Protein AF-A0A1B9DTU5-F1 (afdb_monomer_lite)

Structure (mmCIF, N/CA/C/O backbone):
data_AF-A0A1B9DTU5-F1
#
_entry.id   AF-A0A1B9DTU5-F1
#
loop_
_atom_site.group_PDB
_atom_site.id
_atom_site.type_symbol
_atom_site.label_atom_id
_atom_site.label_alt_id
_atom_site.label_comp_id
_atom_site.label_asym_id
_atom_site.label_entity_id
_atom_site.label_seq_id
_atom_site.pdbx_PDB_ins_code
_atom_site.Cartn_x
_atom_site.Cartn_y
_atom_site.Cartn_z
_atom_site.occupancy
_atom_site.B_iso_or_equiv
_atom_site.auth_seq_id
_atom_site.auth_comp_id
_atom_site.auth_asym_id
_atom_site.auth_atom_id
_atom_site.pdbx_PDB_model_num
ATOM 1 N N . MET A 1 1 ? -39.759 -10.615 66.057 1.00 50.12 1 MET A N 1
ATOM 2 C CA . MET A 1 1 ? -38.589 -11.076 65.287 1.00 50.12 1 MET A CA 1
ATOM 3 C C . MET A 1 1 ? -37.684 -11.862 66.209 1.00 50.12 1 MET A C 1
ATOM 5 O O . MET A 1 1 ? -37.263 -11.325 67.228 1.00 50.12 1 MET A O 1
ATOM 9 N N . THR A 1 2 ? -37.447 -13.130 65.892 1.00 59.09 2 THR A N 1
ATOM 10 C CA . THR A 1 2 ? -36.487 -13.986 66.603 1.00 59.09 2 THR A CA 1
ATOM 11 C C . THR A 1 2 ? -35.085 -13.809 66.008 1.00 59.09 2 THR A C 1
ATOM 13 O O . THR A 1 2 ? -34.925 -13.393 64.859 1.00 59.09 2 THR A O 1
ATOM 16 N N . THR A 1 3 ? -34.045 -14.096 66.789 1.00 65.44 3 THR A N 1
ATOM 17 C CA . THR A 1 3 ? -32.628 -13.961 66.394 1.00 65.44 3 THR A CA 1
ATOM 18 C C . THR A 1 3 ? -32.279 -14.718 65.107 1.00 65.44 3 THR A C 1
ATOM 20 O O . THR A 1 3 ? -31.429 -14.271 64.338 1.00 65.44 3 THR A O 1
ATOM 23 N N . THR A 1 4 ? -32.979 -15.815 64.823 1.00 67.38 4 THR A N 1
ATOM 24 C CA . THR A 1 4 ? -32.809 -16.640 63.619 1.00 67.38 4 THR A CA 1
ATOM 25 C C . THR A 1 4 ? -33.333 -15.961 62.349 1.00 67.38 4 THR A C 1
ATOM 27 O O . THR A 1 4 ? -32.700 -16.053 61.301 1.00 67.38 4 THR A O 1
ATOM 30 N N . GLU A 1 5 ? -34.446 -15.226 62.436 1.00 67.19 5 GLU A N 1
ATOM 31 C CA . GLU A 1 5 ? -35.016 -14.462 61.311 1.00 67.19 5 GLU A CA 1
ATOM 32 C C . GLU A 1 5 ? -34.115 -13.281 60.930 1.00 67.19 5 GLU A C 1
ATOM 34 O O . GLU A 1 5 ? -33.909 -13.012 59.749 1.00 67.19 5 GLU A O 1
ATOM 39 N N . ILE A 1 6 ? -33.518 -12.620 61.931 1.00 70.50 6 ILE A N 1
ATOM 40 C CA . ILE A 1 6 ? -32.519 -11.555 61.737 1.00 70.50 6 ILE A CA 1
ATOM 41 C C . ILE A 1 6 ? -31.255 -12.115 61.070 1.00 70.50 6 ILE A C 1
ATOM 43 O O . ILE A 1 6 ? -30.719 -11.498 60.150 1.00 70.50 6 ILE A O 1
ATOM 47 N N . GLY A 1 7 ? -30.797 -13.295 61.502 1.00 66.69 7 GLY A N 1
ATOM 48 C CA . GLY A 1 7 ? -29.646 -13.982 60.910 1.00 66.69 7 GLY A CA 1
ATOM 49 C C . GLY A 1 7 ? -29.865 -14.361 59.442 1.00 66.69 7 GLY A C 1
ATOM 50 O O . GLY A 1 7 ? -28.986 -14.125 58.615 1.00 66.69 7 GLY A O 1
ATOM 51 N N . LEU A 1 8 ? -31.053 -14.869 59.098 1.00 68.31 8 LEU A N 1
ATOM 52 C CA . LEU A 1 8 ? -31.448 -15.186 57.719 1.00 68.31 8 LEU A CA 1
ATOM 53 C C . LEU A 1 8 ? -31.526 -13.936 56.834 1.00 68.31 8 LEU A C 1
ATOM 55 O O . LEU A 1 8 ? -30.994 -13.939 55.727 1.00 68.31 8 LEU A O 1
ATOM 59 N N . LEU A 1 9 ? -32.121 -12.848 57.329 1.00 69.38 9 LEU A N 1
ATOM 60 C CA . LEU A 1 9 ? -32.176 -11.568 56.611 1.00 69.38 9 LEU A CA 1
ATOM 61 C C . LEU A 1 9 ? -30.776 -10.992 56.365 1.00 69.38 9 LEU A C 1
ATOM 63 O O . LEU A 1 9 ? -30.471 -10.570 55.251 1.00 69.38 9 LEU A O 1
ATOM 67 N N . SER A 1 10 ? -29.907 -11.035 57.377 1.00 67.94 10 SER A N 1
ATOM 68 C CA . SER A 1 10 ? -28.510 -10.603 57.267 1.00 67.94 10 SER A CA 1
ATOM 69 C C . SER A 1 10 ? -27.731 -11.441 56.244 1.00 67.94 10 SER A C 1
ATOM 71 O O . SER A 1 10 ? -27.039 -10.891 55.385 1.00 67.94 10 SER A O 1
ATOM 73 N N . ALA A 1 11 ? -27.913 -12.767 56.254 1.00 72.00 11 ALA A N 1
ATOM 74 C CA . ALA A 1 11 ? -27.305 -13.668 55.276 1.00 72.00 11 ALA A CA 1
ATOM 75 C C . ALA A 1 11 ? -27.811 -13.412 53.843 1.00 72.00 11 ALA A C 1
ATOM 77 O O . ALA A 1 11 ? -27.011 -13.397 52.908 1.00 72.00 11 ALA A O 1
ATOM 78 N N . CYS A 1 12 ? -29.107 -13.143 53.657 1.00 70.25 12 CYS A N 1
ATOM 79 C CA . CYS A 1 12 ? -29.683 -12.801 52.352 1.00 70.25 12 CYS A CA 1
ATOM 80 C C . CYS A 1 12 ? -29.155 -11.463 51.807 1.00 70.25 12 CYS A C 1
ATOM 82 O O . CYS A 1 12 ? -28.864 -11.359 50.612 1.00 70.25 12 CYS A O 1
ATOM 84 N N . ILE A 1 13 ? -28.990 -10.452 52.666 1.00 78.56 13 ILE A N 1
ATOM 85 C CA . ILE A 1 13 ? -28.410 -9.154 52.286 1.00 78.56 13 ILE A CA 1
ATOM 86 C C . ILE A 1 13 ? -26.929 -9.321 51.922 1.00 78.56 13 ILE A C 1
ATOM 88 O O . ILE A 1 13 ? -26.505 -8.853 50.864 1.00 78.56 13 ILE A O 1
ATOM 92 N N . GLY A 1 14 ? -26.155 -10.037 52.745 1.00 70.25 14 GLY A N 1
ATOM 93 C CA . GLY A 1 14 ? -24.740 -10.317 52.487 1.00 70.25 14 GLY A CA 1
ATOM 94 C C . GLY A 1 14 ? -24.514 -11.131 51.209 1.00 70.25 14 GLY A C 1
ATOM 95 O O . GLY A 1 14 ? -23.656 -10.783 50.399 1.00 70.25 14 GLY A O 1
ATOM 96 N N . GLY A 1 15 ? -25.330 -12.165 50.977 1.00 74.00 15 GLY A N 1
ATOM 97 C CA . GLY A 1 15 ? -25.289 -12.976 49.759 1.00 74.00 15 GLY A CA 1
ATOM 98 C C . GLY A 1 15 ? -25.631 -12.172 48.503 1.00 74.00 15 GLY A C 1
ATOM 99 O O . GLY A 1 15 ? -24.913 -12.250 47.507 1.00 74.00 15 GLY A O 1
ATOM 100 N N . SER A 1 16 ? -26.669 -11.331 48.566 1.00 75.88 16 SER A N 1
ATOM 101 C CA . SER A 1 16 ? -27.051 -10.453 47.450 1.00 75.88 16 SER A CA 1
ATOM 102 C C . SER A 1 16 ? -25.950 -9.437 47.134 1.00 75.88 16 SER A C 1
ATOM 104 O O . SER A 1 16 ? -25.571 -9.284 45.974 1.00 75.88 16 SER A O 1
ATOM 106 N N . ALA A 1 17 ? -25.374 -8.790 48.153 1.00 72.69 17 ALA A N 1
ATOM 107 C CA . ALA A 1 17 ? -24.267 -7.848 47.987 1.00 72.69 17 ALA A CA 1
ATOM 108 C C . ALA A 1 17 ? -23.013 -8.513 47.390 1.00 72.69 17 ALA A C 1
ATOM 110 O O . ALA A 1 17 ? -22.365 -7.926 46.523 1.00 72.69 17 ALA A O 1
ATOM 111 N N . GLY A 1 18 ? -22.704 -9.751 47.794 1.00 70.25 18 GLY A N 1
ATOM 112 C CA . GLY A 1 18 ? -21.621 -10.546 47.211 1.00 70.25 18 GLY A CA 1
ATOM 113 C C . GLY A 1 18 ? -21.831 -10.828 45.720 1.00 70.25 18 GLY A C 1
ATOM 114 O O . GLY A 1 18 ? -20.922 -10.606 44.922 1.00 70.25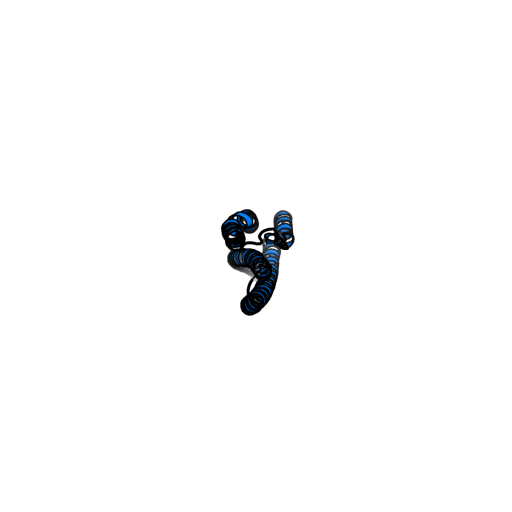 18 GLY A O 1
ATOM 115 N N . ILE A 1 19 ? -23.044 -11.231 45.324 1.00 77.38 19 ILE A N 1
ATOM 116 C CA . ILE A 1 19 ? -23.397 -11.471 43.915 1.00 77.38 19 ILE A CA 1
ATOM 117 C C . ILE A 1 19 ? -23.296 -10.176 43.097 1.00 77.38 19 ILE A C 1
ATOM 119 O O . ILE A 1 19 ? -22.666 -10.171 42.040 1.00 77.38 19 ILE A O 1
ATOM 123 N N . PHE A 1 20 ? -23.851 -9.064 43.588 1.00 71.12 20 PHE A N 1
ATOM 124 C CA . PHE A 1 20 ? -23.759 -7.770 42.902 1.00 71.12 20 PHE A CA 1
ATOM 125 C C . PHE A 1 20 ? -22.315 -7.279 42.770 1.00 71.12 20 PHE A C 1
ATOM 127 O O . PHE A 1 20 ? -21.934 -6.807 41.700 1.00 71.12 20 PHE A O 1
ATOM 134 N N . SER A 1 21 ? -21.496 -7.434 43.814 1.00 67.62 21 SER A N 1
ATOM 135 C CA . SER A 1 21 ? -20.070 -7.097 43.770 1.00 67.62 21 SER A CA 1
ATOM 136 C C . SER A 1 21 ? -19.336 -7.917 42.706 1.00 67.62 21 SER A C 1
ATOM 138 O O . SER A 1 21 ? -18.597 -7.358 41.899 1.00 67.62 21 SER A O 1
ATOM 140 N N . GLN A 1 22 ? -19.611 -9.223 42.622 1.00 70.94 22 GLN A N 1
ATOM 141 C CA . GLN A 1 22 ? -19.010 -10.098 41.616 1.00 70.94 22 GLN A CA 1
ATOM 142 C C . GLN A 1 22 ? -19.453 -9.735 40.188 1.00 70.94 22 GLN A C 1
ATOM 144 O O . GLN A 1 22 ? -18.632 -9.729 39.272 1.00 70.94 22 GLN A O 1
ATOM 149 N N . ILE A 1 23 ? -20.732 -9.390 39.993 1.00 78.19 23 ILE A N 1
ATOM 150 C CA . ILE A 1 23 ? -21.265 -8.929 38.701 1.00 78.19 23 ILE A CA 1
ATOM 151 C C . ILE A 1 23 ? -20.594 -7.615 38.285 1.00 78.19 23 ILE A C 1
ATOM 153 O O . ILE A 1 23 ? -20.137 -7.499 37.150 1.00 78.19 23 ILE A O 1
ATOM 157 N N . ILE A 1 24 ? -20.487 -6.643 39.196 1.00 70.94 24 ILE A N 1
ATOM 158 C CA . ILE A 1 24 ? -19.826 -5.358 38.932 1.00 70.94 24 ILE A CA 1
ATOM 159 C C . ILE A 1 24 ? -18.337 -5.569 38.637 1.00 70.94 24 ILE A C 1
ATOM 161 O O . ILE A 1 24 ? -17.829 -4.996 37.678 1.00 70.94 24 ILE A O 1
ATOM 165 N N . ALA A 1 25 ? -17.643 -6.411 39.405 1.00 71.19 25 ALA A N 1
ATOM 166 C CA . ALA A 1 25 ? -16.232 -6.721 39.185 1.00 71.19 25 ALA A CA 1
ATOM 167 C C . ALA A 1 25 ? -15.994 -7.378 37.815 1.00 71.19 25 ALA A C 1
ATOM 169 O O . ALA A 1 25 ? -15.084 -6.967 37.097 1.00 71.19 25 ALA A O 1
ATOM 170 N N . ASN A 1 26 ? -16.839 -8.334 37.415 1.00 74.75 26 ASN A N 1
ATOM 171 C CA . ASN A 1 26 ? -16.767 -8.957 36.091 1.00 74.75 26 ASN A CA 1
ATOM 172 C C . ASN A 1 26 ? -17.069 -7.947 34.971 1.00 74.75 26 ASN A C 1
ATOM 174 O O . ASN A 1 26 ? -16.305 -7.858 34.018 1.00 74.75 26 ASN A O 1
ATOM 178 N N . LEU A 1 27 ? -18.104 -7.113 35.123 1.00 72.44 27 LEU A N 1
ATOM 179 C CA . LEU A 1 27 ? -18.427 -6.043 34.168 1.00 72.44 27 LEU A CA 1
ATOM 180 C C . LEU A 1 27 ? -17.293 -5.017 34.027 1.00 72.44 27 LEU A C 1
ATOM 182 O O . LEU A 1 27 ? -17.039 -4.514 32.932 1.00 72.44 27 LEU A O 1
ATOM 186 N N . LEU A 1 28 ? -16.623 -4.671 35.129 1.00 67.19 28 LEU A N 1
ATOM 187 C CA . LEU A 1 28 ? -15.470 -3.773 35.117 1.00 67.19 28 LEU A CA 1
ATOM 188 C C . LEU A 1 28 ? -14.264 -4.429 34.442 1.00 67.19 28 LEU A C 1
ATOM 190 O O . LEU A 1 28 ? -13.610 -3.760 33.644 1.00 67.19 28 LEU A O 1
ATOM 194 N N . ARG A 1 29 ? -14.017 -5.721 34.700 1.00 73.44 29 ARG A N 1
ATOM 195 C CA . ARG A 1 29 ? -12.955 -6.494 34.044 1.00 73.44 29 ARG A CA 1
ATOM 196 C C . ARG A 1 29 ? -13.168 -6.563 32.532 1.00 73.44 29 ARG A C 1
ATOM 198 O O . ARG A 1 29 ? -12.262 -6.220 31.777 1.00 73.44 29 ARG A O 1
ATOM 205 N N . ASP A 1 30 ? -14.385 -6.879 32.099 1.00 75.12 30 ASP A N 1
ATOM 206 C CA . ASP A 1 30 ? -14.751 -6.928 30.680 1.00 75.12 30 ASP A CA 1
ATOM 207 C C . ASP A 1 30 ? -14.589 -5.553 30.010 1.00 75.12 30 ASP A C 1
ATOM 209 O O . ASP A 1 30 ? -14.105 -5.451 28.881 1.00 75.12 30 ASP A O 1
ATOM 213 N N . LYS A 1 31 ? -14.918 -4.462 30.719 1.00 76.06 31 LYS A N 1
ATOM 214 C CA . LYS A 1 31 ? -14.656 -3.094 30.242 1.00 76.06 31 LYS A CA 1
ATOM 215 C C . LYS A 1 31 ? -13.163 -2.792 30.119 1.00 76.06 31 LYS A C 1
ATOM 217 O O . LYS A 1 31 ? -12.767 -2.166 29.136 1.00 76.06 31 LYS A O 1
ATOM 222 N N . THR A 1 32 ? -12.336 -3.187 31.088 1.00 76.38 32 THR A N 1
ATOM 223 C CA . THR A 1 32 ? -10.882 -2.962 31.026 1.00 76.38 32 THR A CA 1
ATOM 224 C C . THR A 1 32 ? -10.219 -3.781 29.925 1.00 76.38 32 THR A C 1
ATOM 226 O O . THR A 1 32 ? -9.403 -3.232 29.186 1.00 76.38 32 THR A O 1
ATOM 229 N N . ASP A 1 33 ? -10.618 -5.041 29.750 1.00 78.25 33 ASP A N 1
ATOM 230 C CA . ASP A 1 33 ? -10.093 -5.917 28.700 1.00 78.25 33 ASP A CA 1
ATOM 231 C C . ASP A 1 33 ? -10.489 -5.396 27.314 1.00 78.25 33 ASP A C 1
ATOM 233 O O . ASP A 1 33 ? -9.645 -5.292 26.422 1.00 78.25 33 ASP A O 1
ATOM 237 N N . LYS A 1 34 ? -11.740 -4.941 27.157 1.00 79.12 34 LYS A N 1
ATOM 238 C CA . LYS A 1 34 ? -12.203 -4.273 25.936 1.00 79.12 34 LYS A CA 1
ATOM 239 C C . LYS A 1 34 ? -11.395 -3.009 25.632 1.00 79.12 34 LYS A C 1
ATOM 241 O O . LYS A 1 34 ? -10.961 -2.829 24.499 1.00 79.12 34 LYS A O 1
ATOM 246 N N . LYS A 1 35 ? -11.165 -2.137 26.622 1.00 81.50 35 LYS A N 1
ATOM 247 C CA . LYS A 1 35 ? -10.365 -0.912 26.431 1.00 81.50 35 LYS A CA 1
ATOM 248 C C . LYS A 1 35 ? -8.929 -1.225 26.016 1.00 81.50 35 LYS A C 1
ATOM 250 O O . LYS A 1 35 ? -8.415 -0.587 25.103 1.00 81.50 35 LYS A O 1
ATOM 255 N N . LYS A 1 36 ? -8.301 -2.219 26.648 1.00 83.56 36 LYS A N 1
ATOM 256 C CA . LYS A 1 36 ? -6.953 -2.666 26.283 1.00 83.56 36 LYS A CA 1
ATOM 257 C C . LYS A 1 36 ? -6.907 -3.176 24.840 1.00 83.56 36 LYS A C 1
ATOM 259 O O . LYS A 1 36 ? -6.067 -2.726 24.072 1.00 83.56 36 LYS A O 1
ATOM 264 N N . LEU A 1 37 ? -7.857 -4.029 24.453 1.00 81.75 37 LEU A N 1
ATOM 265 C CA . LEU A 1 37 ? -7.961 -4.547 23.087 1.00 81.75 37 LEU A CA 1
ATOM 266 C C . LEU A 1 37 ? -8.154 -3.439 22.045 1.00 81.75 37 LEU A C 1
ATOM 268 O O . LEU A 1 37 ? -7.555 -3.508 20.975 1.00 81.75 37 LEU A O 1
ATOM 272 N N . VAL A 1 38 ? -8.955 -2.411 22.344 1.00 85.38 38 VAL A N 1
ATOM 273 C CA . VAL A 1 38 ? -9.136 -1.254 21.451 1.00 85.38 38 VAL A CA 1
ATOM 274 C C . VAL A 1 38 ? -7.826 -0.487 21.273 1.00 85.38 38 VAL A C 1
ATOM 276 O O . VAL A 1 38 ? -7.471 -0.165 20.143 1.00 85.38 38 VAL A O 1
ATOM 279 N N . ILE A 1 39 ? -7.079 -0.243 22.355 1.00 86.06 39 ILE A N 1
ATOM 280 C CA . ILE A 1 39 ? -5.767 0.421 22.293 1.00 86.06 39 ILE A CA 1
ATOM 281 C C . ILE A 1 39 ? -4.775 -0.405 21.463 1.00 86.06 39 ILE A C 1
ATOM 283 O O . ILE A 1 39 ? -4.104 0.148 20.590 1.00 86.06 39 ILE A O 1
ATOM 287 N N . ASP A 1 40 ? -4.715 -1.720 21.685 1.00 82.94 40 ASP A N 1
ATOM 288 C CA . ASP A 1 40 ? -3.835 -2.621 20.934 1.00 82.94 40 ASP A CA 1
ATOM 289 C C . ASP A 1 40 ? -4.194 -2.619 19.436 1.00 82.94 40 ASP A C 1
ATOM 291 O O . ASP A 1 40 ? -3.318 -2.492 18.577 1.00 82.94 40 ASP A O 1
ATOM 295 N N . CYS A 1 41 ? -5.489 -2.670 19.103 1.00 85.19 41 CYS A N 1
ATOM 296 C CA . CYS A 1 41 ? -5.953 -2.619 17.716 1.00 85.19 41 CYS A CA 1
ATOM 297 C C . CYS A 1 41 ? -5.699 -1.250 17.060 1.00 85.19 41 CYS A C 1
ATOM 299 O O . CYS A 1 41 ? -5.354 -1.206 15.880 1.00 85.19 41 CYS A O 1
ATOM 301 N N . LEU A 1 42 ? -5.829 -0.138 17.795 1.00 87.56 42 LEU A N 1
ATOM 302 C CA . LEU A 1 42 ? -5.487 1.210 17.313 1.00 87.56 42 LEU A CA 1
ATOM 303 C C . LEU A 1 42 ? -3.983 1.346 17.041 1.00 87.56 42 LEU A C 1
ATOM 305 O O . LEU A 1 42 ? -3.580 1.960 16.054 1.00 87.56 42 LEU A O 1
ATOM 309 N N . SER A 1 43 ? -3.144 0.754 17.892 1.00 87.31 43 SER A N 1
ATOM 310 C CA . SER A 1 43 ? -1.696 0.722 17.679 1.00 87.31 43 SER A CA 1
ATOM 311 C C . SER A 1 43 ? -1.333 -0.059 16.413 1.00 87.31 43 SER A C 1
ATOM 313 O O . SER A 1 43 ? -0.566 0.431 15.577 1.00 87.31 43 SER A O 1
ATOM 315 N N . GLU A 1 44 ? -1.933 -1.238 16.226 1.00 87.62 44 GLU A N 1
ATOM 316 C CA . GLU A 1 44 ? -1.707 -2.052 15.030 1.00 87.62 44 GLU A CA 1
ATOM 317 C C . GLU A 1 44 ? -2.263 -1.376 13.765 1.00 87.62 44 GLU A C 1
ATOM 319 O O . GLU A 1 44 ? -1.624 -1.437 12.717 1.00 87.62 44 GLU A O 1
ATOM 324 N N . GLU A 1 45 ? -3.384 -0.649 13.856 1.00 90.62 45 GLU A N 1
ATOM 325 C CA . GLU A 1 45 ? -3.926 0.159 12.751 1.00 90.62 45 GLU A CA 1
ATOM 326 C C . GLU A 1 45 ? -2.898 1.183 12.268 1.00 90.62 45 GLU A C 1
ATOM 328 O O . GLU A 1 45 ? -2.571 1.205 11.081 1.00 90.62 45 GLU A O 1
ATOM 333 N N . ARG A 1 46 ? -2.312 1.963 13.185 1.00 90.00 46 ARG A N 1
ATOM 334 C CA . ARG A 1 46 ? -1.311 2.987 12.848 1.00 90.00 46 ARG A CA 1
ATOM 335 C C . ARG A 1 46 ? -0.070 2.394 12.201 1.00 90.00 46 ARG A C 1
ATOM 337 O O . ARG A 1 46 ? 0.480 2.972 11.259 1.00 90.00 46 ARG A O 1
ATOM 344 N N . LYS A 1 47 ? 0.380 1.250 12.712 1.00 88.56 47 LYS A N 1
ATOM 345 C CA . LYS A 1 47 ? 1.523 0.518 12.170 1.00 88.56 47 LYS A CA 1
ATOM 346 C C . LYS A 1 47 ? 1.227 0.007 10.759 1.00 88.56 47 LYS A C 1
ATOM 348 O O . LYS A 1 47 ? 2.021 0.261 9.855 1.00 88.56 47 LYS A O 1
ATOM 353 N N . LEU A 1 48 ? 0.088 -0.653 10.554 1.00 89.50 48 LEU A N 1
ATOM 354 C CA . LEU A 1 48 ? -0.323 -1.173 9.248 1.00 89.50 48 LEU A CA 1
ATOM 355 C C . LEU A 1 48 ? -0.544 -0.050 8.231 1.00 89.50 48 LEU A C 1
ATOM 357 O O . LEU A 1 48 ? -0.044 -0.154 7.116 1.00 89.50 48 LEU A O 1
ATOM 361 N N . ALA A 1 49 ? -1.189 1.053 8.618 1.00 90.00 49 ALA A N 1
ATOM 362 C CA . ALA A 1 49 ? 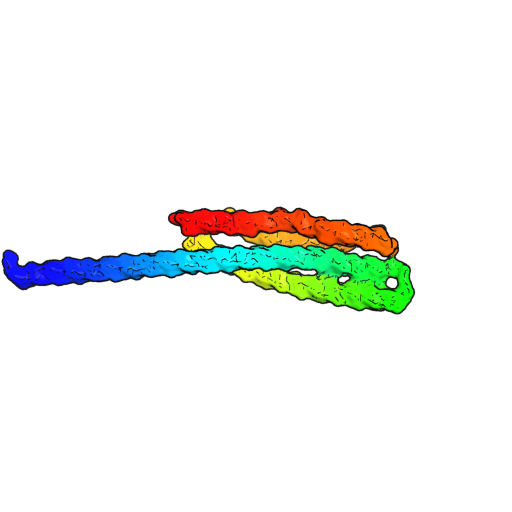-1.361 2.233 7.771 1.00 90.00 49 ALA A CA 1
ATOM 363 C C . ALA A 1 49 ? -0.015 2.808 7.297 1.00 90.00 49 ALA A C 1
ATOM 365 O O . ALA A 1 49 ? 0.159 3.143 6.124 1.00 90.00 49 ALA A O 1
ATOM 366 N N . HIS A 1 50 ? 0.968 2.897 8.197 1.00 88.69 50 HIS A N 1
ATOM 367 C CA . HIS A 1 50 ? 2.304 3.370 7.845 1.00 88.69 50 HIS A CA 1
ATOM 368 C C . HIS A 1 50 ? 3.019 2.422 6.871 1.00 88.69 50 HIS A C 1
ATOM 370 O O . HIS A 1 50 ? 3.592 2.874 5.877 1.00 88.69 50 HIS A O 1
ATOM 376 N N . ILE A 1 51 ? 2.961 1.112 7.131 1.00 88.94 51 ILE A N 1
ATOM 377 C CA . ILE A 1 51 ? 3.555 0.094 6.257 1.00 88.94 51 ILE A CA 1
ATOM 378 C C . ILE A 1 51 ? 2.878 0.122 4.880 1.00 88.94 51 ILE A C 1
ATOM 380 O O . ILE A 1 51 ? 3.571 0.147 3.865 1.00 88.94 51 ILE A O 1
ATOM 384 N N . LEU A 1 52 ? 1.548 0.204 4.830 1.00 90.81 52 LEU A N 1
ATOM 385 C CA . LEU A 1 52 ? 0.788 0.311 3.586 1.00 90.81 52 LEU A CA 1
ATOM 386 C C . LEU A 1 52 ? 1.193 1.525 2.763 1.00 90.81 52 LEU A C 1
ATOM 388 O O . LEU A 1 52 ? 1.368 1.402 1.556 1.00 90.81 52 LEU A O 1
ATOM 392 N N . PHE A 1 53 ? 1.404 2.678 3.396 1.00 90.25 53 PHE A N 1
ATOM 393 C CA . PHE A 1 53 ? 1.880 3.862 2.688 1.00 90.25 53 PHE A CA 1
ATOM 394 C C . PHE A 1 53 ? 3.282 3.655 2.087 1.00 90.25 53 PHE A C 1
ATOM 396 O O . PHE A 1 53 ? 3.538 4.041 0.945 1.00 90.25 53 PHE A O 1
ATOM 403 N N . ILE A 1 54 ? 4.188 2.987 2.814 1.00 90.94 54 ILE A N 1
ATOM 404 C CA . ILE A 1 54 ? 5.516 2.632 2.289 1.00 90.94 54 ILE A CA 1
ATOM 405 C C . ILE A 1 54 ? 5.391 1.714 1.069 1.00 90.94 54 ILE A C 1
ATOM 407 O O . ILE A 1 54 ? 6.077 1.947 0.071 1.00 90.94 54 ILE A O 1
ATOM 411 N N . TYR A 1 55 ? 4.537 0.691 1.137 1.00 91.81 55 TYR A N 1
ATOM 412 C CA . TYR A 1 55 ? 4.335 -0.248 0.033 1.00 91.81 55 TYR A CA 1
ATOM 413 C C . TYR A 1 55 ? 3.606 0.392 -1.149 1.00 91.81 55 TYR A C 1
ATOM 415 O O . TYR A 1 55 ? 4.027 0.167 -2.275 1.00 91.81 55 TYR A O 1
ATOM 423 N N . ALA A 1 56 ? 2.625 1.268 -0.920 1.00 91.31 56 ALA A N 1
ATOM 424 C CA . ALA A 1 56 ? 1.972 2.044 -1.97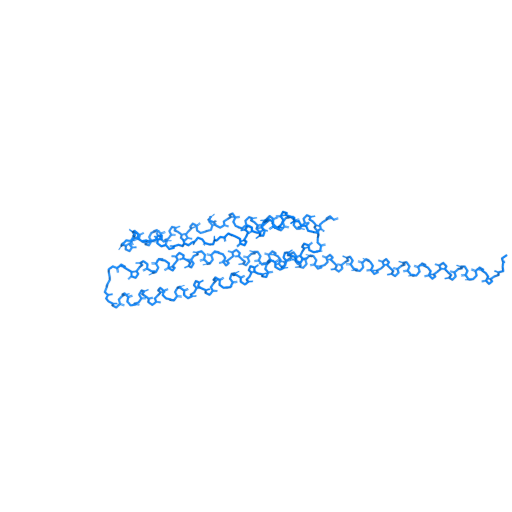6 1.00 91.31 56 ALA A CA 1
ATOM 425 C C . ALA A 1 56 ? 2.997 2.848 -2.784 1.00 91.31 56 ALA A C 1
ATOM 427 O O . ALA A 1 56 ? 3.019 2.811 -4.011 1.00 91.31 56 ALA A O 1
ATOM 428 N N . ARG A 1 57 ? 3.917 3.523 -2.087 1.00 92.56 57 ARG A N 1
ATOM 429 C CA . ARG A 1 57 ? 5.001 4.272 -2.728 1.00 92.56 57 ARG A CA 1
ATOM 430 C C . ARG A 1 57 ? 5.960 3.379 -3.502 1.00 92.56 57 ARG A C 1
ATOM 432 O O . ARG A 1 57 ? 6.449 3.782 -4.553 1.00 92.56 57 ARG A O 1
ATOM 439 N N . ARG A 1 58 ? 6.289 2.204 -2.964 1.00 93.38 58 ARG A N 1
ATOM 440 C CA . ARG A 1 58 ? 7.143 1.232 -3.662 1.00 93.38 58 ARG A CA 1
ATOM 441 C C . ARG A 1 58 ? 6.452 0.695 -4.909 1.00 93.38 58 ARG A C 1
ATOM 443 O O . ARG A 1 58 ? 7.112 0.602 -5.934 1.00 93.38 58 ARG A O 1
ATOM 450 N N . LEU A 1 59 ? 5.157 0.409 -4.821 1.00 93.94 59 LEU A N 1
ATOM 451 C CA . LEU A 1 59 ? 4.353 -0.117 -5.914 1.00 93.94 59 LEU A CA 1
ATOM 452 C C . LEU A 1 59 ? 4.227 0.893 -7.057 1.00 93.94 59 LEU A C 1
ATOM 454 O O . LEU A 1 59 ? 4.587 0.556 -8.175 1.00 93.94 59 LEU A O 1
ATOM 458 N N . GLU A 1 60 ? 3.841 2.143 -6.778 1.00 93.50 60 GLU A N 1
ATOM 459 C CA . GLU A 1 60 ? 3.812 3.215 -7.794 1.00 93.50 60 GLU A CA 1
ATOM 460 C C . GLU A 1 60 ? 5.165 3.360 -8.503 1.00 93.50 60 GLU A C 1
ATOM 462 O O . GLU A 1 60 ? 5.236 3.432 -9.727 1.00 93.50 60 GLU A O 1
ATOM 467 N N . LYS A 1 61 ? 6.267 3.357 -7.740 1.00 94.38 61 LYS A N 1
ATOM 468 C CA . LYS A 1 61 ? 7.610 3.431 -8.329 1.00 94.38 61 LYS A CA 1
ATOM 469 C C . LYS A 1 61 ? 7.920 2.212 -9.190 1.00 94.38 61 LYS A C 1
ATOM 471 O O . LYS A 1 61 ? 8.443 2.391 -10.278 1.00 94.38 61 LYS A O 1
ATOM 476 N N . ALA A 1 62 ? 7.597 1.005 -8.727 1.00 95.12 62 ALA A N 1
ATOM 477 C CA . ALA A 1 62 ? 7.845 -0.227 -9.471 1.00 95.12 62 ALA A CA 1
ATOM 478 C C . ALA A 1 62 ? 7.043 -0.279 -10.781 1.00 95.12 62 ALA A C 1
ATOM 480 O O . ALA A 1 62 ? 7.597 -0.665 -11.807 1.00 95.12 62 ALA A O 1
ATOM 481 N N . ILE A 1 63 ? 5.789 0.181 -10.769 1.00 94.81 63 ILE A N 1
ATOM 482 C CA . ILE A 1 63 ? 4.940 0.307 -11.961 1.00 94.81 63 ILE A CA 1
ATOM 483 C C . ILE A 1 63 ? 5.604 1.246 -12.984 1.00 94.81 63 ILE A C 1
ATOM 485 O O . ILE A 1 63 ? 5.835 0.857 -14.128 1.00 94.81 63 ILE A O 1
ATOM 489 N N . ILE A 1 64 ? 6.012 2.446 -12.554 1.00 95.25 64 ILE A N 1
ATOM 490 C CA . ILE A 1 64 ? 6.700 3.423 -13.415 1.00 95.25 64 ILE A CA 1
ATOM 491 C C . ILE A 1 64 ? 8.043 2.870 -13.924 1.00 95.25 64 ILE A C 1
ATOM 493 O O . ILE A 1 64 ? 8.370 3.005 -15.100 1.00 95.25 64 ILE A O 1
ATOM 497 N N . THR A 1 65 ? 8.846 2.248 -13.058 1.00 95.50 65 THR A N 1
ATOM 498 C CA . THR A 1 65 ? 10.151 1.680 -13.433 1.00 95.50 65 THR A CA 1
ATOM 499 C C . THR A 1 65 ? 10.008 0.525 -14.421 1.00 95.50 65 THR A C 1
ATOM 501 O O . THR A 1 65 ? 10.819 0.422 -15.340 1.00 95.50 65 THR A O 1
ATOM 504 N N . THR A 1 66 ? 8.971 -0.303 -14.278 1.00 95.31 66 THR A N 1
ATOM 505 C CA . THR A 1 66 ? 8.676 -1.398 -15.211 1.00 95.31 66 THR A CA 1
ATOM 506 C C . THR A 1 66 ? 8.416 -0.849 -16.609 1.00 95.31 66 THR A C 1
ATOM 508 O O . THR A 1 66 ? 9.061 -1.292 -17.559 1.00 95.31 66 THR A O 1
ATOM 511 N N . GLU A 1 67 ? 7.564 0.173 -16.732 1.00 94.81 67 GLU A N 1
ATOM 512 C CA . GLU A 1 67 ? 7.281 0.797 -18.028 1.00 94.81 67 GLU A CA 1
ATOM 513 C C . GLU A 1 67 ? 8.512 1.516 -18.603 1.00 94.81 67 GLU A C 1
ATOM 515 O O . GLU A 1 67 ? 8.803 1.425 -19.794 1.00 94.81 67 GLU A O 1
ATOM 520 N N . TYR A 1 68 ? 9.301 2.188 -17.760 1.00 95.38 68 TYR A N 1
ATOM 521 C CA . TYR A 1 68 ? 10.563 2.789 -18.193 1.00 95.38 68 TYR A CA 1
ATOM 522 C C . TYR A 1 68 ? 11.518 1.737 -18.772 1.00 95.38 68 TYR A C 1
ATOM 524 O O . TYR A 1 68 ? 12.132 1.965 -19.814 1.00 95.38 68 TYR A O 1
ATOM 532 N N . CYS A 1 69 ? 11.653 0.579 -18.119 1.00 93.69 69 CYS A N 1
ATOM 533 C CA . CYS A 1 69 ? 12.504 -0.503 -18.605 1.00 93.69 69 CYS A CA 1
ATOM 534 C C . CYS A 1 69 ? 11.957 -1.152 -19.879 1.00 93.69 69 CYS A C 1
ATOM 536 O O . CYS A 1 69 ? 12.756 -1.510 -20.744 1.00 93.69 69 CYS A O 1
ATOM 538 N N . TYR A 1 70 ? 10.632 -1.248 -20.020 1.00 93.81 70 TYR A N 1
ATOM 539 C CA . TYR A 1 70 ? 9.995 -1.670 -21.264 1.00 93.81 70 TYR A CA 1
ATOM 540 C C . TYR A 1 70 ? 10.376 -0.729 -22.410 1.00 93.81 70 TYR A C 1
ATOM 542 O O . TYR A 1 70 ? 10.980 -1.166 -23.390 1.00 93.81 70 TYR A O 1
ATOM 550 N N . GLN A 1 71 ? 10.142 0.575 -22.249 1.00 93.38 71 GLN A N 1
ATOM 551 C CA . GLN A 1 71 ? 10.470 1.554 -23.283 1.00 93.38 71 GLN A CA 1
ATOM 552 C C . GLN A 1 71 ? 11.970 1.605 -23.580 1.00 93.38 71 GLN A C 1
ATOM 554 O O . GLN A 1 71 ? 12.372 1.682 -24.738 1.00 93.38 71 GLN A O 1
ATOM 559 N N . LEU A 1 72 ? 12.817 1.498 -22.554 1.00 91.56 72 LEU A N 1
ATOM 560 C CA . LEU A 1 72 ? 14.267 1.447 -22.722 1.00 91.56 72 LEU A CA 1
ATOM 561 C C . LEU A 1 72 ? 14.699 0.270 -23.610 1.00 91.56 72 LEU A C 1
ATOM 563 O O . LEU A 1 72 ? 15.644 0.429 -24.374 1.00 91.56 72 LEU A O 1
ATOM 567 N N . SER A 1 73 ? 14.004 -0.871 -23.530 1.00 90.06 73 SER A N 1
ATOM 568 C CA . SER A 1 73 ? 14.266 -2.057 -24.361 1.00 90.06 73 SER A CA 1
ATOM 569 C C . SER A 1 73 ? 13.840 -1.905 -25.827 1.00 90.06 73 SER A C 1
ATOM 571 O O . SER A 1 73 ? 14.311 -2.656 -26.683 1.00 90.06 73 SER A O 1
ATOM 573 N N . ASN A 1 74 ? 12.991 -0.913 -26.115 1.00 88.75 74 ASN A N 1
ATOM 574 C CA . ASN A 1 74 ? 12.514 -0.583 -27.458 1.00 88.75 74 ASN A CA 1
ATOM 575 C C . ASN A 1 74 ? 13.384 0.478 -28.156 1.00 88.75 74 ASN A C 1
ATOM 577 O O . ASN A 1 74 ? 13.263 0.659 -29.366 1.00 88.75 74 ASN A O 1
ATOM 581 N N . ILE A 1 75 ? 14.264 1.173 -27.424 1.00 87.88 75 ILE A N 1
ATOM 582 C CA . ILE A 1 75 ? 15.195 2.150 -28.003 1.00 87.88 75 ILE A CA 1
ATOM 583 C C . ILE A 1 75 ? 16.228 1.422 -28.875 1.00 87.88 75 ILE A C 1
ATOM 585 O O . ILE A 1 75 ? 16.713 0.344 -28.532 1.00 87.88 75 ILE A O 1
ATOM 589 N N . GLU A 1 76 ? 16.584 2.018 -30.015 1.00 75.75 76 GLU A N 1
ATOM 590 C CA . GLU A 1 76 ? 17.539 1.431 -30.955 1.00 75.75 76 GLU A CA 1
ATOM 591 C C . GLU A 1 76 ? 18.937 1.295 -30.321 1.00 75.75 76 GLU A C 1
ATOM 593 O O . GLU A 1 76 ? 19.653 2.271 -30.097 1.00 75.75 76 GLU A O 1
ATOM 598 N N . VAL A 1 77 ? 19.312 0.052 -30.017 1.00 80.81 77 VAL A N 1
ATOM 599 C CA . VAL A 1 77 ? 20.596 -0.338 -29.420 1.00 80.81 77 VAL A CA 1
ATOM 600 C C . VAL A 1 77 ? 21.143 -1.602 -30.084 1.00 80.81 77 VAL A C 1
ATOM 602 O O . VAL A 1 77 ? 20.437 -2.286 -30.838 1.00 80.81 77 VAL A O 1
ATOM 605 N N . SER A 1 78 ? 22.399 -1.941 -29.780 1.00 85.75 78 SER A N 1
ATOM 606 C CA . SER A 1 78 ? 22.994 -3.207 -30.220 1.00 85.75 78 SER A CA 1
ATOM 607 C C . SER A 1 78 ? 22.217 -4.419 -29.679 1.00 85.75 78 SER A C 1
ATOM 609 O O . SER A 1 78 ? 21.606 -4.357 -28.614 1.00 85.75 78 SER A O 1
ATOM 611 N N . GLU A 1 79 ? 22.257 -5.554 -30.381 1.00 85.56 79 GLU A N 1
ATOM 612 C CA . GLU A 1 79 ? 21.539 -6.784 -29.992 1.00 85.56 79 GLU A CA 1
ATOM 613 C C . GLU A 1 79 ? 21.857 -7.224 -28.550 1.00 85.56 79 GLU A C 1
ATOM 615 O O . GLU A 1 79 ? 20.960 -7.482 -27.751 1.00 85.56 79 GLU A O 1
ATOM 620 N N . LYS A 1 80 ? 23.138 -7.167 -28.166 1.00 87.12 80 LYS A N 1
ATOM 621 C CA . LYS A 1 80 ? 23.607 -7.485 -26.809 1.00 87.12 80 LYS A CA 1
ATOM 622 C C . LYS A 1 80 ? 23.076 -6.526 -25.735 1.00 87.12 80 LYS A C 1
ATOM 624 O O . LYS A 1 80 ? 22.937 -6.909 -24.575 1.00 87.12 80 LYS A O 1
ATOM 629 N N . GLU A 1 81 ? 22.851 -5.260 -26.072 1.00 86.06 81 GLU A N 1
ATOM 630 C CA . GLU A 1 81 ? 22.254 -4.288 -25.147 1.00 86.06 81 GLU A CA 1
ATOM 631 C C . GLU A 1 81 ? 20.749 -4.496 -25.021 1.00 86.06 81 GLU A C 1
ATOM 633 O O . GLU A 1 81 ? 20.223 -4.417 -23.911 1.00 86.06 81 GLU A O 1
ATOM 638 N N . ARG A 1 82 ? 20.086 -4.847 -26.124 1.00 86.12 82 ARG A N 1
ATOM 639 C CA . ARG A 1 82 ? 18.659 -5.168 -26.147 1.00 86.12 82 ARG A CA 1
ATOM 640 C C . ARG A 1 82 ? 18.333 -6.363 -25.257 1.00 86.12 82 ARG A C 1
ATOM 642 O O . ARG A 1 82 ? 17.412 -6.284 -24.450 1.00 86.12 82 ARG A O 1
ATOM 649 N N . GLU A 1 83 ? 19.124 -7.435 -25.334 1.00 87.56 83 GLU A N 1
ATOM 650 C CA . GLU A 1 83 ? 18.977 -8.608 -24.457 1.00 87.56 83 GLU A CA 1
ATOM 651 C C . GLU A 1 83 ? 19.084 -8.229 -22.972 1.00 87.56 83 GLU A C 1
ATOM 653 O O . GLU A 1 83 ? 18.231 -8.604 -22.169 1.00 87.56 83 GLU A O 1
ATOM 658 N N . LYS A 1 84 ? 20.080 -7.412 -22.603 1.00 90.31 84 LYS A N 1
ATOM 659 C CA . LYS A 1 84 ? 20.248 -6.931 -21.220 1.00 90.31 84 LYS A CA 1
ATOM 660 C C . LYS A 1 84 ? 19.082 -6.065 -20.748 1.00 90.31 84 LYS A C 1
ATOM 662 O O . LYS A 1 84 ? 18.687 -6.140 -19.586 1.00 90.31 84 LYS A O 1
ATOM 667 N N . GLN A 1 85 ? 18.565 -5.198 -21.614 1.00 90.12 85 GLN A N 1
ATOM 668 C CA . GLN A 1 85 ? 17.423 -4.343 -21.289 1.00 90.12 85 GLN A CA 1
ATOM 669 C C . GLN A 1 85 ? 16.142 -5.167 -21.131 1.00 90.12 85 GLN A C 1
ATOM 671 O O . GLN A 1 85 ? 15.384 -4.923 -20.195 1.00 90.12 85 GLN A O 1
ATOM 676 N N . SER A 1 86 ? 15.941 -6.178 -21.978 1.00 89.81 86 SER A N 1
ATOM 677 C CA . SER A 1 86 ? 14.830 -7.126 -21.872 1.00 89.81 86 SER A CA 1
ATOM 678 C C . SER A 1 86 ? 14.901 -7.948 -20.580 1.00 89.81 86 SER A C 1
ATOM 680 O O . SER A 1 86 ? 13.911 -8.034 -19.854 1.00 89.81 86 SER A O 1
ATOM 682 N N . GLU A 1 87 ? 16.079 -8.469 -20.216 1.00 93.19 87 GLU A N 1
ATOM 683 C CA . GLU A 1 87 ? 16.282 -9.159 -18.934 1.00 93.19 87 GLU A CA 1
ATOM 684 C C . GLU A 1 87 ? 15.960 -8.237 -17.749 1.00 93.19 87 GLU A C 1
ATOM 686 O O . GLU A 1 87 ? 15.263 -8.626 -16.808 1.00 93.19 87 GLU A O 1
ATOM 691 N N . ARG A 1 88 ? 16.418 -6.981 -17.808 1.00 92.88 88 ARG A N 1
ATOM 692 C CA . ARG A 1 88 ? 16.110 -5.978 -16.786 1.00 92.88 88 ARG A CA 1
ATOM 693 C C . ARG A 1 88 ? 14.607 -5.721 -16.677 1.00 92.88 88 ARG A C 1
ATOM 695 O O . ARG A 1 88 ? 14.094 -5.724 -15.565 1.00 92.88 88 ARG A O 1
ATOM 702 N N . TYR A 1 89 ? 13.909 -5.546 -17.796 1.00 94.50 89 TYR A N 1
ATOM 703 C CA . TYR A 1 89 ? 12.454 -5.391 -17.815 1.00 94.50 89 TYR A CA 1
ATOM 704 C C . TYR A 1 89 ? 11.745 -6.575 -17.145 1.00 94.50 89 TYR A C 1
ATOM 706 O O . TYR A 1 89 ? 10.901 -6.367 -16.277 1.00 94.50 89 TYR A O 1
ATOM 714 N N . HIS A 1 90 ? 12.127 -7.813 -17.467 1.00 94.75 90 HIS A N 1
ATOM 715 C CA . HIS A 1 90 ? 11.528 -8.998 -16.849 1.00 94.75 90 HIS A CA 1
ATOM 716 C C . HIS A 1 90 ? 11.765 -9.074 -15.335 1.00 94.75 90 HIS A C 1
ATOM 718 O O . HIS A 1 90 ? 10.862 -9.464 -14.590 1.00 94.75 90 HIS A O 1
ATOM 724 N N . ASN A 1 91 ? 12.950 -8.673 -14.867 1.00 95.88 91 ASN A N 1
ATOM 725 C CA . ASN A 1 91 ? 13.251 -8.607 -13.438 1.00 95.88 91 ASN A CA 1
ATOM 726 C C . ASN A 1 91 ? 12.402 -7.548 -12.717 1.00 95.88 91 ASN A C 1
ATOM 728 O O . ASN A 1 91 ? 11.861 -7.833 -11.648 1.00 95.88 91 ASN A O 1
ATOM 732 N N . GLU A 1 92 ? 12.241 -6.361 -13.308 1.00 95.19 92 GLU A N 1
ATOM 733 C CA . GLU A 1 92 ? 11.392 -5.298 -12.750 1.00 95.19 92 GLU A CA 1
ATOM 734 C C . GLU A 1 92 ? 9.909 -5.692 -12.755 1.00 95.19 92 GLU A C 1
ATOM 736 O O . GLU A 1 92 ? 9.219 -5.489 -11.758 1.00 95.19 92 GLU A O 1
ATOM 741 N N . LEU A 1 93 ? 9.433 -6.352 -13.816 1.00 94.19 93 LEU A N 1
ATOM 742 C CA . LEU A 1 93 ? 8.062 -6.858 -13.899 1.00 94.19 93 LEU A CA 1
ATOM 743 C C . LEU A 1 93 ? 7.762 -7.859 -12.774 1.00 94.19 93 LEU A C 1
ATOM 745 O O . LEU A 1 93 ? 6.721 -7.775 -12.120 1.00 94.19 93 LEU A O 1
ATOM 749 N N . LYS A 1 94 ? 8.691 -8.789 -12.513 1.00 95.81 94 LYS A N 1
ATOM 750 C CA . LYS A 1 94 ? 8.569 -9.741 -11.402 1.00 95.81 94 LYS A CA 1
ATOM 751 C C . LYS A 1 94 ? 8.544 -9.020 -10.053 1.00 95.81 94 LYS A C 1
ATOM 753 O O . LYS A 1 94 ? 7.664 -9.284 -9.241 1.00 95.81 94 LYS A O 1
ATOM 758 N N . TYR A 1 95 ? 9.469 -8.087 -9.840 1.00 95.19 95 TYR A N 1
ATOM 759 C CA . TYR A 1 95 ? 9.539 -7.291 -8.615 1.00 95.19 95 TYR A CA 1
ATOM 760 C C . TYR A 1 95 ? 8.264 -6.465 -8.377 1.00 95.19 95 TYR A C 1
ATOM 762 O O . TYR A 1 95 ? 7.757 -6.414 -7.255 1.00 95.19 95 TYR A O 1
ATOM 770 N N . CYS A 1 96 ? 7.702 -5.868 -9.430 1.00 94.81 96 CYS A N 1
ATOM 771 C CA . CYS A 1 96 ? 6.430 -5.156 -9.374 1.00 94.81 96 CYS A CA 1
ATOM 772 C C . CYS A 1 96 ? 5.279 -6.088 -8.970 1.00 94.81 96 CYS A C 1
ATOM 774 O O . CYS A 1 96 ? 4.463 -5.729 -8.118 1.00 94.81 96 CYS A O 1
ATOM 776 N N . GLY A 1 97 ? 5.237 -7.300 -9.534 1.00 93.56 97 GLY A N 1
ATOM 777 C CA . GLY A 1 97 ? 4.272 -8.333 -9.157 1.00 93.56 97 GLY A CA 1
ATOM 778 C C . GLY A 1 97 ? 4.386 -8.743 -7.686 1.00 93.56 97 GLY A C 1
ATOM 779 O O . GLY A 1 97 ? 3.378 -8.779 -6.980 1.00 93.56 97 GLY A O 1
ATOM 780 N N . ASP A 1 98 ? 5.607 -8.983 -7.203 1.00 94.81 98 ASP A N 1
ATOM 781 C CA . ASP A 1 98 ? 5.868 -9.354 -5.807 1.00 94.81 98 ASP A CA 1
ATOM 782 C C . ASP A 1 98 ? 5.413 -8.243 -4.838 1.00 94.81 98 ASP A C 1
ATOM 784 O O . ASP A 1 98 ? 4.671 -8.512 -3.892 1.00 94.81 98 ASP A O 1
ATOM 788 N N . ILE A 1 99 ? 5.746 -6.974 -5.116 1.00 94.19 99 ILE A N 1
ATOM 789 C CA . ILE A 1 99 ? 5.283 -5.838 -4.297 1.00 94.19 99 ILE A CA 1
ATOM 790 C C . ILE A 1 99 ? 3.761 -5.703 -4.323 1.00 94.19 99 ILE A C 1
ATOM 792 O O . ILE A 1 99 ? 3.162 -5.387 -3.294 1.00 94.19 99 ILE A O 1
ATOM 796 N N . SER A 1 100 ? 3.132 -5.892 -5.485 1.00 93.19 100 SER A N 1
ATOM 797 C CA . SER A 1 100 ? 1.675 -5.808 -5.613 1.00 93.19 100 SER A CA 1
ATOM 798 C C . SER A 1 100 ? 0.988 -6.844 -4.719 1.00 93.19 100 SER A C 1
ATOM 800 O O . SER A 1 100 ? 0.053 -6.517 -3.985 1.00 93.19 100 SER A O 1
ATOM 802 N N . ASN A 1 101 ? 1.503 -8.075 -4.701 1.00 92.06 101 ASN A N 1
ATOM 803 C CA . ASN A 1 101 ? 1.003 -9.138 -3.833 1.00 92.06 101 ASN A CA 1
ATOM 804 C C . ASN A 1 101 ? 1.176 -8.799 -2.346 1.00 92.06 101 ASN A C 1
ATOM 806 O O . ASN A 1 101 ? 0.212 -8.909 -1.582 1.00 92.06 101 ASN A O 1
ATOM 810 N N . ASP A 1 102 ? 2.360 -8.331 -1.943 1.00 91.12 102 ASP A N 1
ATOM 811 C CA . ASP A 1 102 ? 2.628 -7.921 -0.560 1.00 91.12 102 ASP A CA 1
ATOM 812 C C . ASP A 1 102 ? 1.701 -6.782 -0.120 1.00 91.12 102 ASP A C 1
ATOM 814 O O . ASP A 1 102 ? 1.116 -6.820 0.966 1.00 91.12 102 ASP A O 1
ATOM 818 N N . TYR A 1 103 ? 1.521 -5.780 -0.982 1.00 92.06 103 TYR A N 1
ATOM 819 C CA . TYR A 1 103 ? 0.623 -4.661 -0.735 1.00 92.06 103 TYR A CA 1
ATOM 820 C C . TYR A 1 103 ? -0.823 -5.129 -0.531 1.00 92.06 103 TYR A C 1
ATOM 822 O O . TYR A 1 103 ? -1.463 -4.746 0.449 1.00 92.06 103 TYR A O 1
ATOM 830 N N . ASN A 1 104 ? -1.329 -5.989 -1.419 1.00 90.19 104 ASN A N 1
ATOM 831 C CA . ASN A 1 104 ? -2.694 -6.508 -1.336 1.00 90.19 104 ASN A CA 1
ATOM 832 C C . ASN A 1 104 ? -2.906 -7.362 -0.079 1.00 90.19 104 ASN A C 1
ATOM 834 O O . ASN A 1 104 ? -3.953 -7.267 0.567 1.00 90.19 104 ASN A O 1
ATOM 838 N N . SER A 1 105 ? -1.903 -8.152 0.315 1.00 89.25 105 SER A N 1
ATOM 839 C CA . SER A 1 105 ? -1.942 -8.912 1.568 1.00 89.25 105 SER A CA 1
ATOM 840 C C . SER A 1 105 ? -2.031 -7.984 2.783 1.00 89.25 105 SER A C 1
ATOM 842 O O . SER A 1 105 ? -2.899 -8.163 3.641 1.00 89.25 105 SER A O 1
ATOM 844 N N . LEU A 1 106 ? -1.178 -6.955 2.836 1.00 90.62 106 LEU A N 1
ATOM 845 C CA . LEU A 1 106 ? -1.181 -5.952 3.905 1.00 90.62 106 LEU A CA 1
ATOM 846 C C . LEU A 1 106 ? -2.500 -5.177 3.966 1.00 90.62 106 LEU A C 1
ATOM 848 O O . LEU A 1 106 ? -2.985 -4.872 5.056 1.00 90.62 106 LEU A O 1
ATOM 852 N N . LEU A 1 107 ? -3.096 -4.877 2.809 1.00 90.81 107 LEU A N 1
ATOM 853 C CA . LEU A 1 107 ? -4.379 -4.187 2.731 1.00 90.81 107 LEU A CA 1
ATOM 854 C C . LEU A 1 107 ? -5.490 -5.056 3.327 1.00 90.81 107 LEU A C 1
ATOM 856 O O . LEU A 1 107 ? -6.296 -4.570 4.119 1.00 90.81 107 LEU A O 1
ATOM 860 N N . GLY A 1 108 ? -5.479 -6.357 3.029 1.00 88.12 108 GLY A N 1
ATOM 861 C CA . GLY A 1 108 ? -6.389 -7.320 3.641 1.00 88.12 108 GLY A CA 1
ATOM 862 C C . GLY A 1 108 ? -6.273 -7.356 5.168 1.00 88.12 108 GLY A C 1
ATOM 863 O O . GLY A 1 108 ? -7.290 -7.347 5.865 1.00 88.12 108 GLY A O 1
ATOM 864 N N . ASP A 1 109 ? -5.055 -7.357 5.707 1.00 88.00 109 ASP A N 1
ATOM 865 C CA . ASP A 1 109 ? -4.834 -7.359 7.158 1.00 88.00 109 ASP A CA 1
ATOM 866 C C . ASP A 1 109 ? -5.228 -6.033 7.821 1.00 88.00 109 ASP A C 1
ATOM 868 O O . ASP A 1 109 ? -5.837 -6.039 8.896 1.00 88.00 109 ASP A O 1
ATOM 872 N N . TYR A 1 110 ? -4.986 -4.907 7.149 1.00 91.38 110 TYR A N 1
ATOM 873 C CA . TYR A 1 110 ? -5.466 -3.596 7.578 1.00 91.38 110 TYR A CA 1
ATOM 874 C C . TYR A 1 110 ? -6.992 -3.551 7.674 1.00 91.38 110 TYR A C 1
ATOM 876 O O . TYR A 1 110 ? -7.531 -3.210 8.729 1.00 91.38 110 TYR A O 1
ATOM 884 N N . CYS A 1 111 ? -7.700 -3.971 6.621 1.00 90.88 111 CYS A N 1
ATOM 885 C CA . CYS A 1 111 ? -9.160 -4.021 6.617 1.00 90.88 111 CYS A CA 1
ATOM 886 C C . CYS A 1 111 ? -9.692 -4.904 7.752 1.00 90.88 111 CYS A C 1
ATOM 888 O O . CYS A 1 111 ? -10.578 -4.477 8.491 1.00 90.88 111 CYS A O 1
ATOM 890 N N . LYS A 1 112 ? -9.121 -6.102 7.961 1.00 89.12 112 LYS A N 1
ATOM 891 C CA . LYS A 1 112 ? -9.501 -6.979 9.087 1.00 89.12 112 LYS A CA 1
ATOM 892 C C . LYS A 1 112 ? -9.335 -6.278 10.435 1.00 89.12 112 LYS A C 1
ATOM 894 O O . LYS A 1 112 ? -10.193 -6.431 11.303 1.00 89.12 112 LYS A O 1
ATOM 899 N N . ASN A 1 113 ? -8.243 -5.539 10.631 1.00 89.50 113 ASN A N 1
ATOM 900 C CA . ASN A 1 113 ? -7.999 -4.821 11.878 1.00 89.50 113 ASN A CA 1
ATOM 901 C C . ASN A 1 113 ? -8.999 -3.673 12.089 1.00 89.50 113 ASN A C 1
ATOM 903 O O . ASN A 1 113 ? -9.560 -3.540 13.175 1.00 89.50 113 ASN A O 1
ATOM 907 N N . VAL A 1 114 ? -9.298 -2.901 11.041 1.00 89.69 114 VAL A N 1
ATOM 908 C CA . VAL A 1 114 ? -10.308 -1.833 11.102 1.00 89.69 114 VAL A CA 1
ATOM 909 C C . VAL A 1 114 ? -11.705 -2.395 11.381 1.00 89.69 114 VAL A C 1
ATOM 911 O O . VAL A 1 114 ? -12.414 -1.866 12.233 1.00 89.69 114 VAL A O 1
ATOM 914 N N . TYR A 1 115 ? -12.095 -3.506 10.754 1.00 87.38 115 TYR A N 1
ATOM 915 C CA . TYR A 1 115 ? -13.376 -4.153 11.057 1.00 87.38 115 TYR A CA 1
ATOM 916 C C . TYR A 1 115 ? -13.456 -4.643 12.507 1.00 87.38 115 TYR A C 1
ATOM 918 O O . TYR A 1 115 ? -14.490 -4.475 13.152 1.00 87.38 115 TYR A O 1
ATOM 926 N N . LYS A 1 116 ? -12.365 -5.191 13.063 1.00 86.25 116 LYS A N 1
ATOM 927 C CA . LYS A 1 116 ? -12.309 -5.532 14.496 1.00 86.25 116 LYS A CA 1
ATOM 928 C C . LYS A 1 116 ? -12.516 -4.298 15.373 1.00 86.25 116 LYS A C 1
ATOM 930 O O . LYS A 1 116 ? -13.268 -4.378 16.339 1.00 86.25 116 LYS A O 1
ATOM 935 N N . LEU A 1 117 ? -11.891 -3.169 15.035 1.00 86.38 117 LEU A N 1
ATOM 936 C CA . LEU A 1 117 ? -12.085 -1.908 15.755 1.00 86.38 117 LEU A CA 1
ATOM 937 C C . LEU A 1 117 ? -13.552 -1.474 15.742 1.00 86.38 117 LEU A C 1
ATOM 939 O O . LEU A 1 117 ? -14.105 -1.238 16.813 1.00 86.38 117 LEU A O 1
ATOM 943 N N . LEU A 1 118 ? -14.206 -1.480 14.577 1.00 86.06 118 LEU A N 1
ATOM 944 C CA . LEU A 1 118 ? -15.626 -1.126 14.448 1.00 86.06 118 LEU A CA 1
ATOM 945 C C . LEU A 1 118 ? -16.547 -2.030 15.281 1.00 86.06 118 LEU A C 1
ATOM 947 O O . LEU A 1 118 ? -17.498 -1.545 15.894 1.00 86.06 118 LEU A O 1
ATOM 951 N N . MET A 1 119 ? -16.240 -3.325 15.394 1.00 83.12 119 MET A N 1
ATOM 952 C CA . MET A 1 119 ? -16.985 -4.231 16.279 1.00 83.12 119 MET A CA 1
ATOM 953 C C . MET A 1 119 ? -16.878 -3.831 17.760 1.00 83.12 119 MET A C 1
ATOM 955 O O . MET A 1 119 ? -17.815 -4.046 18.532 1.00 83.12 119 MET A O 1
ATOM 959 N N . TYR A 1 120 ? -15.756 -3.238 18.180 1.00 80.06 120 TYR A N 1
ATOM 960 C CA . TYR A 1 120 ? -15.552 -2.803 19.562 1.00 80.06 120 TYR A CA 1
ATOM 961 C C . TYR A 1 120 ? -16.047 -1.375 19.835 1.00 80.06 120 TYR A C 1
ATOM 963 O O . TYR A 1 120 ? -16.559 -1.129 20.933 1.00 80.06 120 TYR A O 1
ATOM 971 N N . THR A 1 121 ? -15.930 -0.451 18.879 1.00 77.75 121 THR A N 1
ATOM 972 C CA . THR A 1 121 ? -16.236 0.984 19.050 1.00 77.75 121 THR A CA 1
ATOM 973 C C . THR A 1 121 ? -17.588 1.418 18.473 1.00 77.75 121 THR A C 1
ATOM 975 O O . THR A 1 121 ? -17.987 2.554 18.701 1.00 77.75 121 THR A O 1
ATOM 978 N N . ARG A 1 122 ? -18.336 0.494 17.842 1.00 77.38 122 ARG A N 1
ATOM 979 C CA . ARG A 1 122 ? -19.588 0.667 17.065 1.00 77.38 122 ARG A CA 1
ATOM 980 C C . ARG A 1 122 ? -19.333 0.883 15.571 1.00 77.38 122 ARG A C 1
ATOM 982 O O . ARG A 1 122 ? -18.334 1.467 15.158 1.00 77.38 122 ARG A O 1
ATOM 989 N N . GLU A 1 123 ? -20.284 0.413 14.764 1.00 78.25 123 GLU A N 1
ATOM 990 C CA . GLU A 1 123 ? -20.264 0.561 13.309 1.00 78.25 123 GLU A CA 1
ATOM 991 C C . GLU A 1 123 ? -20.264 2.039 12.895 1.00 78.25 123 GLU A C 1
ATOM 993 O O . GLU A 1 123 ? -21.015 2.858 13.430 1.00 78.25 123 GLU A O 1
ATOM 998 N N . SER A 1 124 ? -19.442 2.372 11.898 1.00 87.06 124 SER A N 1
ATOM 999 C CA . SER A 1 124 ? -19.377 3.710 11.317 1.00 87.06 124 SER A CA 1
ATOM 1000 C C . SER A 1 124 ? -19.384 3.631 9.799 1.00 87.06 124 SER A C 1
ATOM 1002 O O . SER A 1 124 ? -18.382 3.293 9.167 1.00 87.06 124 SER A O 1
ATOM 1004 N N . LYS A 1 125 ? -20.504 4.060 9.203 1.00 88.38 125 LYS A N 1
ATOM 1005 C CA . LYS A 1 125 ? -20.643 4.209 7.744 1.00 88.38 125 LYS A CA 1
ATOM 1006 C C . LYS A 1 125 ? -19.557 5.104 7.149 1.00 88.38 125 LYS A C 1
ATOM 1008 O O . LYS A 1 125 ? -19.181 4.949 5.992 1.00 88.38 125 LYS A O 1
ATOM 1013 N N . LYS A 1 126 ? -19.046 6.068 7.923 1.00 90.44 126 LYS A N 1
ATOM 1014 C CA . LYS A 1 126 ? -17.961 6.946 7.479 1.00 90.44 126 LYS A CA 1
ATOM 1015 C C . LYS A 1 126 ? -16.657 6.166 7.315 1.00 90.44 126 LYS A C 1
ATOM 1017 O O . LYS A 1 126 ? -16.013 6.318 6.280 1.00 90.44 126 LYS A O 1
ATOM 1022 N N . VAL A 1 127 ? -16.305 5.311 8.276 1.00 91.00 127 VAL A N 1
ATOM 1023 C CA . VAL A 1 127 ? -15.120 4.442 8.179 1.00 91.00 127 VAL A CA 1
ATOM 1024 C C . VAL A 1 127 ? -15.265 3.461 7.016 1.00 91.00 127 VAL A C 1
ATOM 1026 O O . VAL A 1 127 ? -14.341 3.337 6.220 1.00 91.00 127 VAL A O 1
ATOM 1029 N N . GLU A 1 128 ? -16.432 2.839 6.848 1.00 89.88 128 GLU A N 1
ATOM 1030 C CA . GLU A 1 128 ? -16.708 1.931 5.722 1.00 89.88 128 GLU A CA 1
ATOM 1031 C C . GLU A 1 128 ? -16.573 2.619 4.358 1.00 89.88 128 GLU A C 1
ATOM 1033 O O . GLU A 1 128 ? -15.977 2.068 3.429 1.00 89.88 128 GLU A O 1
ATOM 1038 N N . ASN A 1 129 ? -17.069 3.853 4.239 1.00 92.06 129 ASN A N 1
ATOM 1039 C CA . ASN A 1 129 ? -16.921 4.653 3.027 1.00 92.06 129 ASN A CA 1
ATOM 1040 C C . ASN A 1 129 ? -15.451 4.979 2.734 1.00 92.06 129 ASN A C 1
ATOM 1042 O O . ASN A 1 129 ? -15.044 4.974 1.573 1.00 92.06 129 ASN A O 1
ATOM 1046 N N . ILE A 1 130 ? -14.647 5.283 3.760 1.00 92.69 130 ILE A N 1
ATOM 1047 C CA . ILE A 1 130 ? -13.215 5.554 3.578 1.00 92.69 130 ILE A CA 1
ATOM 1048 C C . ILE A 1 130 ? -12.473 4.265 3.206 1.00 92.69 130 ILE A C 1
ATOM 1050 O O . ILE A 1 130 ? -11.705 4.280 2.250 1.00 92.69 130 ILE A O 1
ATOM 1054 N N . LEU A 1 131 ? -12.749 3.145 3.879 1.00 91.38 131 LEU A N 1
ATOM 1055 C CA . LEU A 1 131 ? -12.196 1.833 3.527 1.00 91.38 131 LEU A CA 1
ATOM 1056 C C . LEU A 1 131 ? -12.517 1.450 2.084 1.00 91.38 131 LEU A C 1
ATOM 1058 O O . LEU A 1 131 ? -11.638 0.994 1.362 1.00 91.38 131 LEU A O 1
ATOM 1062 N N . SER A 1 132 ? -13.755 1.679 1.648 1.00 90.62 132 SER A N 1
ATOM 1063 C CA . SER A 1 132 ? -14.161 1.415 0.268 1.00 90.62 132 SER A CA 1
ATOM 1064 C C . SER A 1 132 ? -13.325 2.223 -0.718 1.00 90.62 132 SER A C 1
ATOM 1066 O O . SER A 1 132 ? -12.849 1.656 -1.691 1.00 90.62 132 SER A O 1
ATOM 1068 N N . LYS A 1 133 ? -13.064 3.508 -0.430 1.00 91.19 133 LYS A N 1
ATOM 1069 C CA . LYS A 1 133 ? -12.167 4.342 -1.247 1.00 91.19 133 LYS A CA 1
ATOM 1070 C C . LYS A 1 133 ? -10.739 3.811 -1.266 1.00 91.19 133 LYS A C 1
ATOM 1072 O O . LYS A 1 133 ? -10.130 3.814 -2.323 1.00 91.19 133 LYS A O 1
ATOM 1077 N N . ILE A 1 134 ? -10.220 3.361 -0.122 1.00 89.94 134 ILE A N 1
ATOM 1078 C CA . ILE A 1 134 ? -8.871 2.788 -0.019 1.00 89.94 134 ILE A CA 1
ATOM 1079 C C . ILE A 1 134 ? -8.761 1.530 -0.891 1.00 89.94 134 ILE A C 1
ATOM 1081 O O . ILE A 1 134 ? -7.822 1.406 -1.666 1.00 89.94 134 ILE A O 1
ATOM 1085 N N . MET A 1 135 ? -9.742 0.627 -0.806 1.00 86.94 135 MET A N 1
ATOM 1086 C CA . MET A 1 135 ? -9.772 -0.612 -1.592 1.00 86.94 135 MET A CA 1
ATOM 1087 C C . MET A 1 135 ? -10.032 -0.373 -3.081 1.00 86.94 135 MET A C 1
ATOM 1089 O O . MET A 1 135 ? -9.573 -1.144 -3.917 1.00 86.94 135 MET A O 1
ATOM 1093 N N . SER A 1 136 ? -10.799 0.665 -3.415 1.00 83.81 136 SER A N 1
ATOM 1094 C CA . SER A 1 136 ? -11.176 0.980 -4.790 1.00 83.81 136 SER A CA 1
ATOM 1095 C C . SER A 1 136 ? -10.214 1.937 -5.479 1.00 83.81 136 SER A C 1
ATOM 1097 O O . SER A 1 136 ? -10.499 2.317 -6.608 1.00 83.81 136 SER A O 1
ATOM 1099 N N . GLN A 1 137 ? -9.167 2.420 -4.808 1.00 77.06 137 GLN A N 1
ATOM 1100 C CA . GLN A 1 137 ? -8.207 3.329 -5.417 1.00 77.06 137 GLN A CA 1
ATOM 1101 C C . GLN A 1 137 ? -7.216 2.492 -6.230 1.00 77.06 137 GLN A C 1
ATOM 1103 O O . GLN A 1 137 ? -6.363 1.831 -5.632 1.00 77.06 137 GLN A O 1
ATOM 1108 N N . PRO A 1 138 ? -7.329 2.461 -7.572 1.00 64.56 138 PRO A N 1
ATOM 1109 C CA . PRO A 1 138 ? -6.342 1.766 -8.371 1.00 64.56 138 PRO A CA 1
ATOM 1110 C C . PRO A 1 138 ? -5.000 2.488 -8.231 1.00 64.56 138 PRO A C 1
ATOM 1112 O O . PRO A 1 138 ? -4.943 3.717 -8.139 1.00 64.56 138 PRO A O 1
ATOM 1115 N N . PHE A 1 139 ? -3.922 1.712 -8.241 1.00 76.88 139 PHE A N 1
ATOM 1116 C CA . PHE A 1 139 ? -2.648 2.233 -8.713 1.00 76.88 139 PHE A CA 1
ATOM 1117 C C . PHE A 1 139 ? -2.809 2.439 -10.212 1.00 76.88 139 PHE A C 1
ATOM 1119 O O . PHE A 1 139 ? -3.293 1.530 -10.893 1.00 76.88 139 PHE A O 1
ATOM 1126 N N . ASP A 1 140 ? -2.505 3.642 -10.696 1.00 70.56 140 ASP A N 1
ATOM 1127 C CA . ASP A 1 140 ? -2.709 3.936 -12.112 1.00 70.56 140 ASP A CA 1
ATOM 1128 C C . ASP A 1 140 ? -1.879 2.967 -12.943 1.00 70.56 140 ASP A C 1
ATOM 1130 O O . ASP A 1 140 ? -0.698 2.735 -12.671 1.00 70.56 140 ASP A O 1
ATOM 1134 N N . ASP A 1 141 ? -2.515 2.422 -13.971 1.00 73.19 141 ASP A N 1
ATOM 1135 C CA . ASP A 1 141 ? -1.810 1.687 -14.995 1.00 73.19 141 ASP A CA 1
ATOM 1136 C C . ASP A 1 141 ? -0.870 2.661 -15.721 1.00 73.19 141 ASP A C 1
ATOM 1138 O O . ASP A 1 141 ? -1.313 3.653 -16.304 1.00 73.19 141 ASP A O 1
ATOM 1142 N N . ALA A 1 142 ? 0.437 2.417 -15.624 1.00 81.38 142 ALA A N 1
ATOM 1143 C CA . ALA A 1 142 ? 1.447 3.216 -16.307 1.00 81.38 142 ALA A CA 1
ATOM 1144 C C . ALA A 1 142 ? 1.708 2.730 -17.736 1.00 81.38 142 ALA A C 1
ATOM 1146 O O . ALA A 1 142 ? 2.644 3.215 -18.369 1.00 81.38 142 ALA A O 1
ATOM 1147 N N . ASN A 1 143 ? 0.901 1.806 -18.258 1.00 82.94 143 ASN A N 1
ATOM 1148 C CA . ASN A 1 143 ? 1.023 1.349 -19.633 1.00 82.94 143 ASN A CA 1
ATOM 1149 C C . ASN A 1 143 ? 1.105 2.536 -20.606 1.00 82.94 143 ASN A C 1
ATOM 1151 O O . ASN A 1 143 ? 0.261 3.437 -20.612 1.00 82.94 143 ASN A O 1
ATOM 1155 N N . ASN A 1 144 ? 2.136 2.519 -21.444 1.00 85.44 144 ASN A N 1
ATOM 1156 C CA . ASN A 1 144 ? 2.419 3.486 -22.497 1.00 85.44 144 ASN A CA 1
ATOM 1157 C C . ASN A 1 144 ? 2.726 4.922 -22.028 1.00 85.44 144 ASN A C 1
ATOM 1159 O O . ASN A 1 144 ? 2.842 5.816 -22.869 1.00 85.44 144 ASN A O 1
ATOM 1163 N N . ILE A 1 145 ? 2.939 5.197 -20.727 1.00 91.38 145 ILE A N 1
ATOM 1164 C CA . ILE A 1 145 ? 3.294 6.568 -20.283 1.00 91.38 145 ILE A CA 1
ATOM 1165 C C . ILE A 1 145 ? 4.619 7.053 -20.889 1.00 91.38 145 ILE A C 1
ATOM 1167 O O . ILE A 1 145 ? 4.855 8.262 -20.983 1.00 91.38 145 ILE A O 1
ATOM 1171 N N . PHE A 1 146 ? 5.474 6.113 -21.307 1.00 93.50 146 PHE A N 1
ATOM 1172 C CA . PHE A 1 146 ? 6.772 6.382 -21.909 1.00 93.50 146 PHE A CA 1
ATOM 1173 C C . PHE A 1 146 ? 6.812 6.210 -23.441 1.00 93.50 146 PHE A C 1
ATOM 1175 O O . PHE A 1 146 ? 7.840 6.527 -24.035 1.00 93.50 146 PHE A O 1
ATOM 1182 N N . GLU A 1 147 ? 5.723 5.780 -24.095 1.00 89.31 147 GLU A N 1
ATOM 1183 C CA . GLU A 1 147 ? 5.704 5.345 -25.511 1.00 89.31 147 GLU A CA 1
ATOM 1184 C C . GLU A 1 147 ? 6.296 6.388 -26.477 1.00 89.31 147 GLU A C 1
ATOM 1186 O O . GLU A 1 147 ? 7.060 6.060 -27.379 1.00 89.31 147 GLU A O 1
ATOM 1191 N N . LYS A 1 148 ? 6.010 7.673 -26.238 1.00 91.00 148 LYS A N 1
ATOM 1192 C CA . LYS A 1 148 ? 6.467 8.795 -27.077 1.00 91.00 148 LYS A CA 1
ATOM 1193 C C . LYS A 1 148 ? 7.954 9.160 -26.929 1.00 91.00 148 LYS A C 1
ATOM 1195 O O . LYS A 1 148 ? 8.423 10.044 -27.642 1.00 91.00 148 LYS A O 1
ATOM 1200 N N . TYR A 1 149 ? 8.674 8.574 -25.970 1.00 91.69 149 TYR A N 1
ATOM 1201 C CA . TYR A 1 149 ? 10.072 8.907 -25.684 1.00 91.69 149 TYR A CA 1
ATOM 1202 C C . TYR A 1 149 ? 11.001 7.856 -26.293 1.00 91.69 149 TYR A C 1
ATOM 1204 O O . TYR A 1 149 ? 11.301 6.830 -25.686 1.00 91.69 149 TYR A O 1
ATOM 1212 N N . GLU A 1 150 ? 11.471 8.127 -27.507 1.00 89.19 150 GLU A N 1
ATOM 1213 C CA . GLU A 1 150 ? 12.324 7.209 -28.279 1.00 89.19 150 GLU A CA 1
ATOM 1214 C C . GLU A 1 150 ? 13.827 7.421 -28.023 1.00 89.19 150 GLU A C 1
ATOM 1216 O O . GLU A 1 150 ? 14.667 6.650 -28.482 1.00 89.19 150 GLU A O 1
ATOM 1221 N N . LYS A 1 151 ? 14.195 8.476 -27.284 1.00 90.62 151 LYS A N 1
ATOM 1222 C CA . LYS A 1 151 ? 15.589 8.827 -26.983 1.00 90.62 151 LYS A CA 1
ATOM 1223 C C . LYS A 1 151 ? 15.874 8.737 -25.493 1.00 90.62 151 LYS A C 1
ATOM 1225 O O . LYS A 1 151 ? 15.133 9.273 -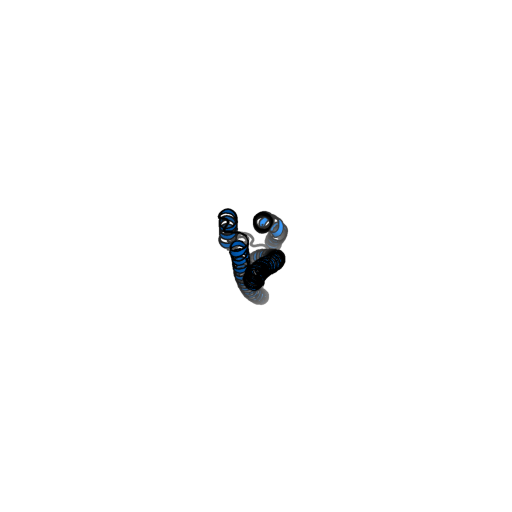24.673 1.00 90.62 151 LYS A O 1
ATOM 1230 N N . TYR A 1 152 ? 17.021 8.146 -25.154 1.00 90.06 152 TYR A N 1
ATOM 1231 C CA . TYR A 1 152 ? 17.423 7.917 -23.764 1.00 90.06 152 TYR A CA 1
ATOM 1232 C C . TYR A 1 152 ? 17.393 9.174 -22.869 1.00 90.06 152 TYR A C 1
ATOM 1234 O O . TYR A 1 152 ? 16.834 9.081 -21.777 1.00 90.06 152 TYR A O 1
ATOM 1242 N N . PRO A 1 153 ? 17.939 10.343 -23.272 1.00 93.06 153 PRO A N 1
ATOM 1243 C CA . PRO A 1 153 ? 17.948 11.516 -22.396 1.00 93.06 153 PRO A CA 1
ATOM 1244 C C . PRO A 1 153 ? 16.540 11.990 -22.017 1.00 93.06 153 PRO A C 1
ATOM 1246 O O . PRO A 1 153 ? 16.278 12.261 -20.849 1.00 93.06 153 PRO A O 1
ATOM 1249 N N . GLU A 1 154 ? 15.631 12.026 -22.993 1.00 94.06 154 GLU A N 1
ATOM 1250 C CA . GLU A 1 154 ? 14.243 12.468 -22.813 1.00 94.06 154 GLU A CA 1
ATOM 1251 C C . GLU A 1 154 ? 13.455 11.460 -21.961 1.00 94.06 154 GLU A C 1
ATOM 1253 O O . GLU A 1 154 ? 12.740 11.842 -21.032 1.00 94.06 154 GLU A O 1
ATOM 1258 N N . LEU A 1 155 ? 13.652 10.163 -22.228 1.00 94.12 155 LEU A N 1
ATOM 1259 C CA . LEU A 1 155 ? 13.064 9.071 -21.455 1.00 94.12 155 LEU A CA 1
ATOM 1260 C C . LEU A 1 155 ? 13.494 9.136 -19.979 1.00 94.12 155 LEU A C 1
ATOM 1262 O O . LEU A 1 155 ? 12.660 9.049 -19.075 1.00 94.12 155 LEU A O 1
ATOM 1266 N N . TYR A 1 156 ? 14.793 9.310 -19.724 1.00 94.88 156 TYR A N 1
ATOM 1267 C CA . TYR A 1 156 ? 15.342 9.367 -18.370 1.00 94.88 156 TYR A CA 1
ATOM 1268 C C . TYR A 1 156 ? 14.894 10.616 -17.601 1.00 94.88 156 TYR A C 1
ATOM 1270 O O . TYR A 1 156 ? 14.614 10.534 -16.400 1.00 94.88 156 TYR A O 1
ATOM 1278 N N . GLU A 1 157 ? 14.808 11.767 -18.270 1.00 96.44 157 GLU A N 1
ATOM 1279 C CA . GLU A 1 157 ? 14.316 13.001 -17.659 1.00 96.44 157 GLU A CA 1
ATOM 1280 C C . GLU A 1 157 ? 12.865 12.840 -17.192 1.00 96.44 157 GLU A C 1
ATOM 1282 O O . GLU A 1 157 ? 12.557 13.096 -16.023 1.00 96.44 157 GLU A O 1
ATOM 1287 N N . PHE A 1 158 ? 11.988 12.335 -18.065 1.00 95.75 158 PHE A N 1
ATOM 1288 C CA . PHE A 1 158 ? 10.585 12.119 -17.719 1.00 95.75 158 PHE A CA 1
ATOM 1289 C C . PHE A 1 158 ? 10.413 11.045 -16.634 1.00 95.75 158 PHE A C 1
ATOM 1291 O O . PHE A 1 158 ? 9.619 11.218 -15.705 1.00 95.75 158 PHE A O 1
ATOM 1298 N N . TYR A 1 159 ? 11.207 9.970 -16.683 1.00 96.19 159 TYR A N 1
ATOM 1299 C CA . TYR A 1 159 ? 11.242 8.952 -15.630 1.00 96.19 159 TYR A CA 1
ATOM 1300 C C . TYR A 1 159 ? 11.622 9.556 -14.274 1.00 96.19 159 TYR A C 1
ATOM 1302 O O . TYR A 1 159 ? 10.925 9.354 -13.279 1.00 96.19 159 TYR A O 1
ATOM 1310 N N . SER A 1 160 ? 12.686 10.359 -14.236 1.00 96.19 160 SER A N 1
ATOM 1311 C CA . SER A 1 160 ? 13.164 10.998 -13.008 1.00 96.19 160 SER A CA 1
ATOM 1312 C C . SER A 1 160 ? 12.104 11.921 -12.401 1.00 96.19 160 SER A C 1
ATOM 1314 O O . SER A 1 160 ? 11.860 11.871 -11.194 1.00 96.19 160 SER A O 1
ATOM 1316 N N . GLN A 1 161 ? 11.424 12.721 -13.229 1.00 95.88 161 GLN A N 1
ATOM 1317 C CA . GLN A 1 161 ? 10.318 13.577 -12.789 1.00 95.88 161 GLN A CA 1
ATOM 1318 C C . GLN A 1 161 ? 9.132 12.759 -12.259 1.00 95.88 161 GLN A C 1
ATOM 1320 O O . GLN A 1 161 ? 8.579 13.087 -11.208 1.00 95.88 161 GLN A O 1
ATOM 1325 N N . SER A 1 162 ? 8.785 11.667 -12.942 1.00 93.38 162 SER A N 1
ATOM 1326 C CA . SER A 1 162 ? 7.701 10.766 -12.539 1.00 93.38 162 SER A CA 1
ATOM 13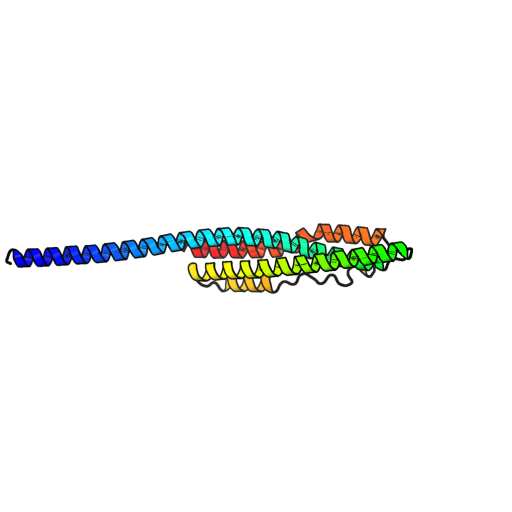27 C C . SER A 1 162 ? 7.982 10.106 -11.186 1.00 93.38 162 SER A C 1
ATOM 1329 O O . SER A 1 162 ? 7.108 10.054 -10.329 1.00 93.38 162 SER A O 1
ATOM 1331 N N . ILE A 1 163 ? 9.222 9.681 -10.927 1.00 94.88 163 ILE A N 1
ATOM 1332 C CA . ILE A 1 163 ? 9.615 9.103 -9.632 1.00 94.88 163 ILE A CA 1
ATOM 1333 C C . ILE A 1 163 ? 9.573 10.137 -8.497 1.00 94.88 163 ILE A C 1
ATOM 1335 O O . ILE A 1 163 ? 9.205 9.793 -7.368 1.00 94.88 163 ILE A O 1
ATOM 1339 N N . LEU A 1 164 ? 9.946 11.392 -8.772 1.00 93.81 164 LEU A N 1
ATOM 1340 C CA . LEU A 1 164 ? 9.898 12.481 -7.788 1.00 93.81 164 LEU A CA 1
ATOM 1341 C C . LEU A 1 164 ? 8.460 12.891 -7.438 1.00 93.81 164 LEU A C 1
ATOM 1343 O O . LEU A 1 164 ? 8.208 13.299 -6.303 1.00 93.81 164 LEU A O 1
ATOM 1347 N N . SER A 1 165 ? 7.514 12.759 -8.370 1.00 92.50 165 SER A N 1
ATOM 1348 C CA . SER A 1 165 ? 6.116 13.152 -8.159 1.00 92.50 165 SER A CA 1
ATOM 1349 C C . SER A 1 165 ? 5.275 12.110 -7.407 1.00 92.50 165 SER A C 1
ATOM 1351 O O . SER A 1 165 ? 4.216 12.463 -6.884 1.00 92.50 165 SER A O 1
ATOM 1353 N N . VAL A 1 166 ? 5.752 10.862 -7.268 1.00 92.25 166 VAL A N 1
ATOM 1354 C CA . VAL A 1 166 ? 5.022 9.768 -6.588 1.00 92.25 166 VAL A CA 1
ATOM 1355 C C . VAL A 1 166 ? 4.547 10.155 -5.186 1.00 92.25 166 VAL A C 1
ATOM 1357 O O . VAL A 1 166 ? 3.410 9.873 -4.819 1.00 92.25 166 VAL A O 1
ATOM 1360 N N . GLU A 1 167 ? 5.393 10.809 -4.384 1.00 88.81 167 GLU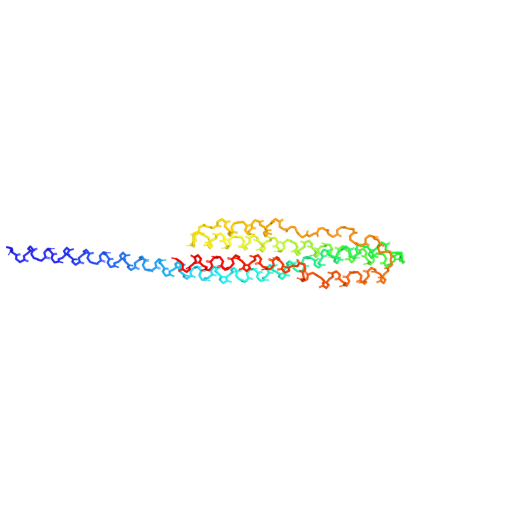 A N 1
ATOM 1361 C CA . GLU A 1 167 ? 5.023 11.172 -3.007 1.00 88.81 167 GLU A CA 1
ATOM 1362 C C . GLU A 1 167 ? 3.842 12.160 -2.998 1.00 88.81 167 GLU A C 1
ATOM 1364 O O . GLU A 1 167 ? 2.891 11.985 -2.240 1.00 88.81 167 GLU A O 1
ATOM 1369 N N . ALA A 1 168 ? 3.856 13.147 -3.901 1.00 90.06 168 ALA A N 1
ATOM 1370 C CA . ALA A 1 168 ? 2.770 14.114 -4.038 1.00 90.06 168 ALA A CA 1
ATOM 1371 C C . ALA A 1 168 ? 1.471 13.455 -4.531 1.00 90.06 168 ALA A C 1
ATOM 1373 O O . ALA A 1 168 ? 0.392 13.782 -4.038 1.00 90.06 168 ALA A O 1
ATOM 1374 N N . LYS A 1 169 ? 1.576 12.489 -5.454 1.00 89.31 169 LYS A N 1
ATOM 1375 C CA . LYS A 1 169 ? 0.441 11.697 -5.954 1.00 89.31 169 LYS A CA 1
ATOM 1376 C C . LYS A 1 169 ? -0.230 10.880 -4.841 1.00 89.31 169 LYS A C 1
ATOM 1378 O O . LYS A 1 169 ? -1.451 10.739 -4.835 1.00 89.31 169 LYS A O 1
ATOM 1383 N N . LEU A 1 170 ? 0.549 10.376 -3.882 1.00 90.94 170 LEU A N 1
ATOM 1384 C CA . LEU A 1 170 ? 0.064 9.523 -2.791 1.00 90.94 170 LEU A CA 1
ATOM 1385 C C . LEU A 1 170 ? -0.358 10.279 -1.522 1.00 90.94 170 LEU A C 1
ATOM 1387 O O . LEU A 1 170 ? -0.948 9.675 -0.624 1.00 90.94 170 LEU A O 1
ATOM 1391 N N . GLU A 1 171 ? -0.119 11.585 -1.413 1.00 89.31 171 GLU A N 1
ATOM 1392 C CA . GLU A 1 171 ? -0.515 12.357 -0.225 1.00 89.31 171 GLU A CA 1
ATOM 1393 C C . GLU A 1 171 ? -2.038 12.314 0.057 1.00 89.31 171 GLU A C 1
ATOM 1395 O O . GLU A 1 171 ? -2.424 12.128 1.218 1.00 89.31 171 GLU A O 1
ATOM 1400 N N . PRO A 1 172 ? -2.942 12.377 -0.949 1.00 88.88 172 PRO A N 1
ATOM 1401 C CA . PRO A 1 172 ? -4.370 12.155 -0.723 1.00 88.88 172 PRO A CA 1
ATOM 1402 C C . PRO A 1 172 ? -4.674 10.765 -0.152 1.00 88.88 172 PRO A C 1
ATOM 1404 O O . PRO A 1 172 ? -5.549 10.637 0.701 1.00 88.88 172 PRO A O 1
ATOM 1407 N N . TYR A 1 173 ? -3.926 9.739 -0.573 1.00 86.31 173 TYR A N 1
ATOM 1408 C CA . TYR A 1 173 ? -4.092 8.368 -0.090 1.00 86.31 173 TYR A CA 1
ATOM 1409 C C . TYR A 1 173 ? -3.705 8.245 1.388 1.00 86.31 173 TYR A C 1
ATOM 1411 O O . TYR A 1 173 ? -4.458 7.715 2.203 1.00 86.31 173 TYR A O 1
ATOM 1419 N N . LYS A 1 174 ? -2.579 8.850 1.778 1.00 89.94 174 LYS A N 1
ATOM 1420 C CA . LYS A 1 174 ? -2.137 8.948 3.178 1.00 89.94 174 LYS A CA 1
ATOM 1421 C C . LYS A 1 174 ? -3.170 9.617 4.083 1.00 89.94 174 LYS A C 1
ATOM 1423 O O . LYS A 1 174 ? -3.331 9.231 5.243 1.00 89.94 174 LYS A O 1
ATOM 1428 N N . LYS A 1 175 ? -3.874 10.629 3.567 1.00 91.38 175 LYS A N 1
ATOM 1429 C CA . LYS A 1 175 ? -4.929 11.323 4.309 1.00 91.38 175 LYS A CA 1
ATOM 1430 C C . LYS A 1 175 ? -6.082 10.384 4.678 1.00 91.38 175 LYS A C 1
ATOM 1432 O O . LYS A 1 175 ? -6.573 10.488 5.798 1.00 91.38 175 LYS A O 1
ATOM 1437 N N . LEU A 1 176 ? -6.451 9.437 3.810 1.00 92.06 176 LEU A N 1
ATOM 1438 C CA . LEU A 1 176 ? -7.533 8.480 4.080 1.00 92.06 176 LEU A CA 1
ATOM 1439 C C . LEU A 1 176 ? -7.261 7.641 5.338 1.00 92.06 176 LEU A C 1
ATOM 1441 O O . LEU A 1 176 ? -8.140 7.516 6.187 1.00 92.06 176 LEU A O 1
ATOM 1445 N N . PHE A 1 177 ? -6.032 7.145 5.513 1.00 91.62 177 PHE A N 1
ATOM 1446 C CA . PHE A 1 177 ? -5.644 6.408 6.723 1.00 91.62 177 PHE A CA 1
ATOM 1447 C C . PHE A 1 177 ? -5.730 7.270 7.988 1.00 91.62 177 PHE A C 1
ATOM 1449 O O . PHE A 1 177 ? -6.210 6.829 9.030 1.00 91.62 177 PHE A O 1
ATOM 1456 N N . ASN A 1 178 ? -5.299 8.532 7.907 1.00 92.50 178 ASN A N 1
ATOM 1457 C CA . ASN A 1 178 ? -5.410 9.453 9.039 1.00 92.50 178 ASN A CA 1
ATOM 1458 C C . ASN A 1 178 ? -6.869 9.768 9.394 1.00 92.50 178 ASN A C 1
ATOM 1460 O O . ASN A 1 178 ? -7.178 9.951 10.572 1.00 92.50 178 ASN A O 1
ATOM 1464 N N . ASP A 1 179 ? -7.751 9.840 8.398 1.00 93.00 179 ASP A N 1
ATOM 1465 C CA . ASP A 1 179 ? -9.177 10.081 8.610 1.00 93.00 179 ASP A CA 1
ATOM 1466 C C . ASP A 1 179 ? -9.854 8.871 9.281 1.00 93.00 179 ASP A C 1
ATOM 1468 O O . ASP A 1 179 ? -10.669 9.073 10.181 1.00 93.00 179 ASP A O 1
ATOM 1472 N N . ILE A 1 180 ? -9.468 7.634 8.928 1.00 91.25 180 ILE A N 1
ATOM 1473 C CA . ILE A 1 180 ? -9.906 6.418 9.642 1.00 91.25 180 ILE A CA 1
ATOM 1474 C C . ILE A 1 180 ? -9.460 6.464 11.101 1.00 91.25 180 ILE A C 1
ATOM 1476 O O . ILE A 1 180 ? -10.291 6.317 11.995 1.00 91.25 180 ILE A O 1
ATOM 1480 N N . TYR A 1 181 ? -8.171 6.706 11.350 1.00 90.81 181 TYR A N 1
ATOM 1481 C CA . TYR A 1 181 ? -7.634 6.724 12.709 1.00 90.81 181 TYR A CA 1
ATOM 1482 C C . TYR A 1 181 ? -8.373 7.721 13.613 1.00 90.81 181 TYR A C 1
ATOM 1484 O O . TYR A 1 181 ? -8.797 7.368 14.711 1.00 90.81 181 TYR A O 1
ATOM 1492 N N . LYS A 1 182 ? -8.578 8.956 13.135 1.00 91.44 182 LYS A N 1
ATOM 1493 C CA . LYS A 1 182 ? -9.289 9.997 13.895 1.00 91.44 182 LYS A CA 1
ATOM 1494 C C . LYS A 1 182 ? -10.730 9.609 14.203 1.00 91.44 182 LYS A C 1
ATOM 1496 O O . LYS A 1 182 ? -11.203 9.859 15.306 1.00 91.44 182 LYS A O 1
ATOM 1501 N N . GLU A 1 183 ? -11.418 9.019 13.231 1.00 90.50 183 GLU A N 1
ATOM 1502 C CA . GLU A 1 183 ? -12.806 8.599 13.399 1.00 90.50 183 GLU A CA 1
ATOM 1503 C C . GLU A 1 183 ? -12.924 7.469 14.427 1.00 90.50 183 GLU A C 1
ATOM 1505 O O . GLU A 1 183 ? -13.751 7.544 15.329 1.00 90.50 183 GLU A O 1
ATOM 1510 N N . ILE A 1 184 ? -12.069 6.446 14.342 1.00 87.50 184 ILE A N 1
ATOM 1511 C CA . ILE A 1 184 ? -12.093 5.334 15.300 1.00 87.50 184 ILE A CA 1
ATOM 1512 C C . ILE A 1 184 ? -11.688 5.808 16.695 1.00 87.50 184 ILE A C 1
ATOM 1514 O O . ILE A 1 184 ? -12.290 5.374 17.674 1.00 87.50 184 ILE A O 1
ATOM 1518 N N . GLN A 1 185 ? -10.704 6.704 16.801 1.00 86.75 185 GLN A N 1
ATOM 1519 C CA . GLN A 1 185 ? -10.298 7.261 18.087 1.00 86.75 185 GLN A CA 1
ATOM 1520 C C . GLN A 1 185 ? -11.458 8.011 18.759 1.00 86.75 185 GLN A C 1
ATOM 1522 O O . GLN A 1 185 ? -11.722 7.769 19.932 1.00 86.75 185 GLN A O 1
ATOM 1527 N N . HIS A 1 186 ? -12.196 8.841 18.015 1.00 86.62 186 HIS A N 1
ATOM 1528 C CA . HIS A 1 186 ? -13.397 9.503 18.535 1.00 86.62 186 HIS A CA 1
ATOM 1529 C C . HIS A 1 186 ? -14.427 8.483 19.041 1.00 86.62 186 HIS A C 1
ATOM 1531 O O . HIS A 1 186 ? -14.942 8.613 20.144 1.00 86.62 186 HIS A O 1
ATOM 1537 N N . LEU A 1 187 ? -14.700 7.431 18.263 1.00 82.88 187 LEU A N 1
ATOM 1538 C CA . LEU A 1 187 ? -15.649 6.378 18.650 1.00 82.88 187 LEU A CA 1
ATOM 1539 C C . LEU A 1 187 ? -15.185 5.549 19.860 1.00 82.88 187 LEU A C 1
ATOM 1541 O O . LEU A 1 187 ? -16.002 4.904 20.508 1.00 82.88 187 LEU A O 1
ATOM 1545 N N . ALA A 1 188 ? -13.881 5.506 20.137 1.00 78.31 188 ALA A N 1
ATOM 1546 C CA . ALA A 1 188 ? -13.313 4.791 21.277 1.00 78.31 188 ALA A CA 1
ATOM 1547 C C . ALA A 1 188 ? -13.362 5.598 22.587 1.00 78.31 188 ALA A C 1
ATOM 1549 O O . ALA A 1 188 ? -13.237 5.010 23.666 1.00 78.31 188 ALA A O 1
ATOM 1550 N N . GLU A 1 189 ? -13.486 6.923 22.491 1.00 77.06 189 GLU A N 1
ATOM 1551 C CA . GLU A 1 189 ? -13.553 7.845 23.630 1.00 77.06 189 GLU A CA 1
ATOM 1552 C C . GLU A 1 189 ? -14.996 8.022 24.163 1.00 77.06 189 GLU A C 1
ATOM 1554 O O . GLU A 1 189 ? -15.154 8.336 25.347 1.00 77.06 189 GLU A O 1
ATOM 1559 N N . ASP A 1 190 ? -16.013 7.736 23.335 1.00 58.56 190 ASP A N 1
ATOM 1560 C CA . ASP A 1 190 ? -17.461 7.745 23.649 1.00 58.56 190 ASP A CA 1
ATOM 1561 C C . ASP A 1 190 ? -17.982 6.453 24.332 1.00 58.56 190 ASP A C 1
ATOM 1563 O O . ASP A 1 190 ? -18.896 6.548 25.192 1.00 58.56 190 ASP A O 1
#

Foldseek 3Di:
DDPVVVVVVVVVVVVVVVVVVVVVVVVVVVVVVLLVLLVVLLVVLVVLLVVLLVLLLVLLLLLLVLQLLVLVLVADDDPVVNVVSVVVSVVSVVVSVVSVVVSVVSLVVSVVSLVVLCVSLPDDPVLVVLNCCLVPPDSDRCPCVQVPPNDDVVSVVVSVVSSVCSVVVCPVVSVSSVVSSVVSVVSSVD

Organism: NCBI:txid551990

Radius of gyration: 29.0 Å; chains: 1; bounding box: 62×31×98 Å

Sequence (190 aa):
MTTTEIGLLSACIGGSAGIFSQIIANLLRDKTDKKKLVIDCLSEERKLAHILFIYARRLEKAIITTEYCYQLSNIEVSEKEREKQSERYHNELKYCGDISNDYNSLLGDYCKNVYKLLMYTRESKKVENILSKIMSQPFDDANNIFEKYEKYPELYEFYSQSILSVEAKLEPYKKLFNDIYKEIQHLAED

Secondary structure (DSSP, 8-state):
--HHHHHHHHHHHHHHHHHHHHHHHHHHHHHHHHHHHHHHHHHHHHHHHHHHHHHHHHHHHHHHHHHHHHHHHHSS--HHHHHHHHHHHHHHHHHHHHHHHHHHHHHHHHHHHHHHHHHHH---HHHHHHHHHHHT-PPPP-TTTTTT--SHHHHHHHHHHHHHHHHHHHHHHHHHHHHHHHHHHHHHH-

pLDDT: mean 85.87, std 9.07, range [50.12, 96.44]